Protein AF-A0A7V2Y9D3-F1 (afdb_monomer_lite)

Secondary structure (DSSP, 8-state):
--HHHHHHHHHHHHHHHHHHHHHHHHHHHHHHHHHHHHHS--HHHHHHHHHHSS-TTSPEEEEETTEEEEEEE----STT---BTTBSEEEEETTTEEEEEEEEEEETTEEEP-HHHHHHHHTTSSS--GGGGSPSPPTT--GGGT-TT--EEEEEE-TTS-EEEEEHHHHHHHHTT-SEE-GGGGTTSBPHHHHHHHHHTTSSS--------TTHHHHHHHHHHH-TTHHHHHHHTT-----

Foldseek 3Di:
DDPVVVVVVVVLVVLLVLLQVLLLVLLVQLVVVLVVCVVPPDPQQVVCCVPPVGGQQDWDWDADPNFIKTKHAQDDDDDPDDGRQLAGMWIDGPSRFIAGEDEFEADPQATFDDVVSLVSLQVSGSDQFPCVVDPDDDPPDQLQPGRQQRSRWYWYQYPVRWIFIHHSNLVCVQCVPNRGDHPVSRVSGDTPSRVVNCRRVQSHSHSDDDPDDPVVCPVVVCVCVVCVPDVVVVVPVPDDDDD

Radius of gyration: 19.5 Å; chains: 1; bounding box: 57×30×59 Å

Structure (mmCIF, N/CA/C/O backbone):
data_AF-A0A7V2Y9D3-F1
#
_entry.id   AF-A0A7V2Y9D3-F1
#
loop_
_atom_site.group_PDB
_atom_site.id
_atom_site.type_symbol
_atom_site.label_atom_id
_atom_site.label_alt_id
_atom_site.label_comp_id
_atom_site.label_asym_id
_atom_site.label_entity_id
_atom_site.label_seq_id
_atom_site.pdbx_PDB_ins_code
_atom_site.Cartn_x
_atom_site.Cartn_y
_atom_site.Cartn_z
_atom_site.occupancy
_atom_site.B_iso_or_equiv
_atom_site.auth_seq_id
_atom_site.auth_comp_id
_atom_site.auth_asym_id
_atom_site.auth_atom_id
_atom_site.pdbx_PDB_model_num
ATOM 1 N N . MET A 1 1 ? -26.063 -8.039 -30.531 1.00 54.12 1 MET A N 1
ATOM 2 C CA . MET A 1 1 ? -24.946 -8.166 -29.580 1.00 54.12 1 MET A CA 1
ATOM 3 C C . MET A 1 1 ? -24.345 -9.533 -29.818 1.00 54.12 1 MET A C 1
ATOM 5 O O . MET A 1 1 ? -25.049 -10.527 -29.666 1.00 54.12 1 MET A O 1
ATOM 9 N N . GLU A 1 2 ? -23.144 -9.578 -30.381 1.00 68.25 2 GLU A N 1
ATOM 10 C CA . GLU A 1 2 ? -22.527 -10.828 -30.836 1.00 68.25 2 GLU A CA 1
ATOM 11 C C . GLU A 1 2 ? -22.085 -11.653 -29.618 1.00 68.25 2 GLU A C 1
ATOM 13 O O . GLU A 1 2 ? -21.634 -11.091 -28.625 1.00 68.25 2 GLU A O 1
ATOM 18 N N . SER A 1 3 ? -22.203 -12.986 -29.666 1.00 75.75 3 SER A N 1
ATOM 19 C CA . SER A 1 3 ? -21.901 -13.896 -28.538 1.00 75.75 3 SER A CA 1
ATOM 20 C C . SER A 1 3 ? -20.553 -13.627 -27.851 1.00 75.75 3 SER A C 1
ATOM 22 O O . SER A 1 3 ? -20.401 -13.919 -26.670 1.00 75.75 3 SER A O 1
ATOM 24 N N . ARG A 1 4 ? -19.586 -13.063 -28.583 1.00 70.56 4 ARG A N 1
ATOM 25 C CA . ARG A 1 4 ? -18.262 -12.677 -28.091 1.00 70.56 4 ARG A CA 1
ATOM 26 C C . ARG A 1 4 ? -18.298 -11.488 -27.127 1.00 70.56 4 ARG A C 1
ATOM 28 O O . ARG A 1 4 ? -17.635 -11.536 -26.101 1.00 70.56 4 ARG A O 1
ATOM 35 N N . GLU A 1 5 ? -19.113 -10.473 -27.409 1.00 63.28 5 GLU A N 1
ATOM 36 C CA . GLU A 1 5 ? -19.275 -9.299 -26.538 1.00 63.28 5 GLU A CA 1
ATOM 37 C C . GLU A 1 5 ? -19.862 -9.706 -25.180 1.00 63.28 5 GLU A C 1
ATOM 39 O O . GLU A 1 5 ? -19.415 -9.236 -24.138 1.00 63.28 5 GLU A O 1
ATOM 44 N N . LEU A 1 6 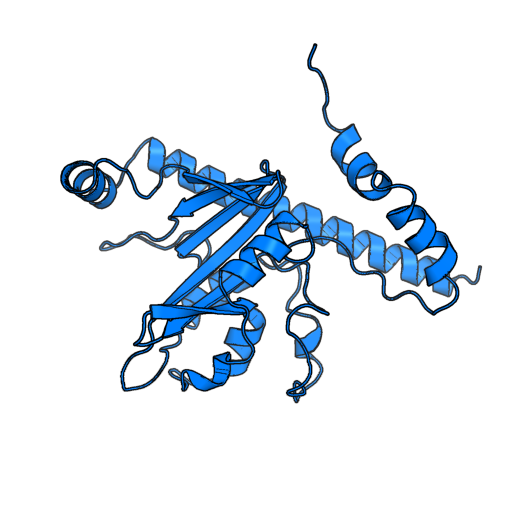? -20.821 -10.640 -25.180 1.00 67.12 6 LEU A N 1
ATOM 45 C CA . LEU A 1 6 ? -21.402 -11.200 -23.957 1.00 67.12 6 LEU A CA 1
ATOM 46 C C . LEU A 1 6 ? -20.376 -11.985 -23.133 1.00 67.12 6 LEU A C 1
ATOM 48 O O . LEU A 1 6 ? -20.334 -11.842 -21.912 1.00 67.12 6 LEU A O 1
ATOM 52 N N . THR A 1 7 ? -19.538 -12.796 -23.783 1.00 71.38 7 THR A N 1
ATOM 53 C CA . THR A 1 7 ? -18.450 -13.516 -23.107 1.00 71.38 7 THR A CA 1
ATOM 54 C C . THR A 1 7 ? -17.428 -12.552 -22.507 1.00 71.38 7 THR A C 1
ATOM 56 O O . THR A 1 7 ? -17.025 -12.736 -21.361 1.00 71.38 7 THR A O 1
ATOM 59 N N . ASP A 1 8 ? -17.050 -11.502 -23.235 1.00 65.06 8 ASP A N 1
ATOM 60 C CA . ASP A 1 8 ? -16.097 -10.500 -22.754 1.00 65.06 8 ASP A CA 1
ATOM 61 C C . ASP A 1 8 ? -16.652 -9.732 -21.544 1.00 65.06 8 ASP A C 1
ATOM 63 O O . ASP A 1 8 ? -15.962 -9.603 -20.533 1.00 65.06 8 ASP A O 1
ATOM 67 N N . ILE A 1 9 ? -17.922 -9.311 -21.591 1.00 64.94 9 ILE A N 1
ATOM 68 C CA . ILE A 1 9 ? -18.610 -8.678 -20.453 1.00 64.94 9 ILE A CA 1
ATOM 69 C C . ILE A 1 9 ? -18.661 -9.628 -19.252 1.00 64.94 9 ILE A C 1
ATOM 71 O O . ILE A 1 9 ? -18.326 -9.232 -18.137 1.00 64.94 9 ILE A O 1
ATOM 75 N N . SER A 1 10 ? -19.044 -10.889 -19.467 1.00 65.81 10 SER A N 1
ATOM 76 C CA . SER A 1 10 ? -19.129 -11.876 -18.389 1.00 65.81 10 SER A CA 1
ATOM 77 C C . SER A 1 10 ? -17.776 -12.103 -17.716 1.00 65.81 10 SER A C 1
ATOM 79 O O . SER A 1 10 ? -17.717 -12.193 -16.492 1.00 65.81 10 SER A O 1
ATOM 81 N N . ASN A 1 11 ? -16.690 -12.165 -18.490 1.00 67.88 11 ASN A N 1
ATOM 82 C CA . ASN A 1 11 ? -15.338 -12.330 -17.958 1.00 67.88 11 ASN A CA 1
ATOM 83 C C . ASN A 1 11 ? -14.902 -11.130 -17.110 1.00 67.88 11 ASN A C 1
ATOM 85 O O . ASN A 1 11 ? -14.298 -11.327 -16.058 1.00 67.88 11 ASN A O 1
ATOM 89 N N . VAL A 1 12 ? -15.229 -9.905 -17.538 1.00 65.31 12 VAL A N 1
ATOM 90 C CA . VAL A 1 12 ? -14.957 -8.686 -16.758 1.00 65.31 12 VAL A CA 1
ATOM 91 C C . VAL A 1 12 ? -15.728 -8.708 -15.438 1.00 65.31 12 VAL A C 1
ATOM 93 O O . VAL A 1 12 ? -15.138 -8.490 -14.387 1.00 65.31 12 VAL A O 1
ATOM 96 N N . ILE A 1 13 ? -17.014 -9.065 -15.466 1.00 64.94 13 ILE A N 1
ATOM 97 C CA . ILE A 1 13 ? -17.832 -9.143 -14.247 1.00 64.94 13 ILE A CA 1
ATOM 98 C C . ILE A 1 13 ? -17.276 -10.189 -13.274 1.00 64.94 13 ILE A C 1
ATOM 100 O O . ILE A 1 13 ? -17.144 -9.912 -12.084 1.00 64.94 13 ILE A O 1
ATOM 104 N N . PHE A 1 14 ? -16.941 -11.393 -13.750 1.00 69.88 14 PHE A N 1
ATOM 105 C CA . PHE A 1 14 ? -16.389 -12.437 -12.882 1.00 69.88 14 PHE A CA 1
ATOM 106 C C . PHE A 1 14 ? -15.052 -12.034 -12.263 1.00 69.88 14 PHE A C 1
ATOM 108 O O . PHE A 1 14 ? -14.794 -12.349 -11.101 1.00 69.88 14 PHE A O 1
ATOM 115 N N . HIS A 1 15 ? -14.224 -11.325 -13.025 1.00 68.88 15 HIS A N 1
ATOM 116 C CA . HIS A 1 15 ? -12.967 -10.768 -12.546 1.00 68.88 15 HIS A CA 1
ATOM 117 C C . HIS A 1 15 ? -13.186 -9.736 -11.432 1.00 68.88 15 HIS A C 1
ATOM 119 O O . HIS A 1 15 ? -12.604 -9.878 -10.355 1.00 68.88 15 HIS A O 1
ATOM 125 N N . ASP A 1 16 ? -14.094 -8.779 -11.635 1.00 69.06 16 ASP A N 1
ATOM 126 C CA . ASP A 1 16 ? -14.415 -7.751 -10.640 1.00 69.06 16 ASP A CA 1
ATOM 127 C C . ASP A 1 16 ? -14.990 -8.369 -9.355 1.00 69.06 16 ASP A C 1
ATOM 129 O O . ASP A 1 16 ? -14.572 -8.024 -8.247 1.00 69.06 16 ASP A O 1
ATOM 133 N N . VAL A 1 17 ? -15.901 -9.341 -9.483 1.00 69.62 17 VAL A N 1
ATOM 134 C CA . VAL A 1 17 ? -16.469 -10.071 -8.335 1.00 69.62 17 VAL A CA 1
ATOM 135 C C . VAL A 1 17 ? -15.381 -10.830 -7.574 1.00 69.62 17 VAL A C 1
ATOM 137 O O . VAL A 1 17 ? -15.336 -10.769 -6.344 1.00 69.62 17 VAL A O 1
ATOM 140 N N . GLY A 1 18 ? -14.476 -11.512 -8.280 1.00 73.12 18 GLY A N 1
ATOM 141 C CA . GLY A 1 18 ? -13.331 -12.182 -7.664 1.00 73.12 18 GLY A CA 1
ATOM 142 C C . GLY A 1 18 ? -12.432 -11.206 -6.902 1.00 73.12 18 GLY A C 1
ATOM 143 O O . GLY A 1 18 ? -12.033 -11.487 -5.769 1.00 73.12 18 GLY A O 1
ATOM 144 N N . ALA A 1 19 ? -12.175 -10.030 -7.479 1.00 74.81 19 ALA A N 1
ATOM 145 C CA . ALA A 1 19 ? -11.380 -8.984 -6.849 1.00 74.81 19 ALA A CA 1
ATOM 146 C C . ALA A 1 19 ? -12.041 -8.419 -5.582 1.00 74.81 19 ALA A C 1
ATOM 148 O O . ALA A 1 19 ? -11.349 -8.212 -4.581 1.00 74.81 19 ALA A O 1
ATOM 149 N N . ILE A 1 20 ? -13.367 -8.234 -5.589 1.00 73.88 20 ILE A N 1
ATOM 150 C CA . ILE A 1 20 ? -14.149 -7.826 -4.411 1.00 73.88 20 ILE A CA 1
ATOM 151 C C . ILE A 1 20 ? -14.007 -8.859 -3.296 1.00 73.88 20 ILE A C 1
ATOM 153 O O . ILE A 1 20 ? -13.625 -8.509 -2.180 1.00 73.88 20 ILE A O 1
ATOM 157 N N . ILE A 1 21 ? -14.288 -10.130 -3.594 1.00 78.75 21 ILE A N 1
ATOM 158 C CA . ILE A 1 21 ? -14.254 -11.207 -2.597 1.00 78.75 21 ILE A CA 1
ATOM 159 C C . ILE A 1 21 ? -12.861 -11.307 -1.974 1.00 78.75 21 ILE A C 1
ATOM 161 O O . ILE A 1 21 ? -12.741 -11.345 -0.750 1.00 78.75 21 ILE A O 1
ATOM 165 N N . HIS A 1 22 ? -11.811 -11.288 -2.796 1.00 83.38 22 HIS A N 1
ATOM 166 C CA . HIS A 1 22 ? -10.434 -11.322 -2.315 1.00 83.38 22 HIS A CA 1
ATOM 167 C C . HIS A 1 22 ? -10.113 -10.125 -1.410 1.00 83.38 22 HIS A C 1
ATOM 169 O O . HIS A 1 22 ? -9.573 -10.295 -0.322 1.00 83.38 22 HIS A O 1
ATOM 175 N N . SER A 1 23 ? -10.505 -8.917 -1.818 1.00 81.06 23 SER A N 1
ATOM 176 C CA . SER A 1 23 ? -10.277 -7.691 -1.043 1.00 81.06 23 SER A CA 1
ATOM 177 C C . SER A 1 23 ? -10.938 -7.749 0.337 1.00 81.06 23 SER A C 1
ATOM 179 O O . SER A 1 23 ? -10.324 -7.391 1.341 1.00 81.06 23 SER A O 1
ATOM 181 N N . GLN A 1 24 ? -12.169 -8.262 0.399 1.00 82.19 24 GLN A N 1
ATOM 182 C CA . GLN A 1 24 ? -12.899 -8.455 1.651 1.00 82.19 24 GLN A CA 1
ATOM 183 C C . GLN A 1 24 ? -12.255 -9.528 2.537 1.00 82.19 24 GLN A C 1
ATOM 185 O O . GLN A 1 24 ? -12.175 -9.356 3.751 1.00 82.19 24 GLN A O 1
ATOM 190 N N . GLN A 1 25 ? -11.741 -10.610 1.947 1.00 85.69 25 GLN A N 1
ATOM 191 C CA . GLN A 1 25 ? -10.996 -11.637 2.682 1.00 85.69 25 GLN A CA 1
ATOM 192 C C . GLN A 1 25 ? -9.698 -11.086 3.280 1.00 85.69 25 GLN A C 1
ATOM 194 O O . GLN A 1 25 ? -9.398 -11.375 4.438 1.00 85.69 25 GLN A O 1
ATOM 199 N N . VAL A 1 26 ? -8.959 -10.268 2.524 1.00 86.81 26 VAL A N 1
ATOM 200 C CA . VAL A 1 26 ? -7.745 -9.595 3.007 1.00 86.81 26 VAL A CA 1
ATOM 201 C C . VAL A 1 26 ? -8.080 -8.699 4.196 1.00 86.81 26 VAL A C 1
ATOM 203 O O . VAL A 1 26 ? -7.477 -8.851 5.255 1.00 86.81 26 VAL A O 1
ATOM 206 N N . LEU A 1 27 ? -9.070 -7.810 4.060 1.00 86.19 27 LEU A N 1
ATOM 207 C CA . LEU A 1 27 ? -9.496 -6.927 5.149 1.00 86.19 27 LEU A CA 1
ATOM 208 C C . LEU A 1 27 ? -9.944 -7.702 6.388 1.00 86.19 27 LEU A C 1
ATOM 210 O O . LEU A 1 27 ? -9.509 -7.385 7.492 1.00 86.19 27 LEU A O 1
ATOM 214 N N . ALA A 1 28 ? -10.765 -8.739 6.215 1.00 85.06 28 ALA A N 1
ATOM 215 C CA . ALA A 1 28 ? -11.203 -9.586 7.318 1.00 85.06 28 ALA A CA 1
ATOM 216 C C . ALA A 1 28 ? -10.020 -10.270 8.023 1.00 85.06 28 ALA A C 1
ATOM 218 O O . ALA A 1 28 ? -9.996 -10.329 9.250 1.00 85.06 28 ALA A O 1
ATOM 219 N N . GLY A 1 29 ? -9.024 -10.743 7.266 1.00 87.06 29 GLY A N 1
ATOM 220 C CA . GLY A 1 29 ? -7.791 -11.308 7.815 1.00 87.06 29 GLY A CA 1
ATOM 221 C C . GLY A 1 29 ? -6.999 -10.290 8.638 1.00 87.06 29 GLY A C 1
ATOM 222 O O . GLY A 1 29 ? -6.650 -10.571 9.782 1.00 87.06 29 GLY A O 1
ATOM 223 N N . VAL A 1 30 ? -6.794 -9.085 8.096 1.00 87.88 30 VAL A N 1
ATOM 224 C CA . VAL A 1 30 ? -6.098 -7.988 8.791 1.00 87.88 30 VAL A CA 1
ATOM 225 C C . VAL A 1 30 ? -6.833 -7.600 10.075 1.00 87.88 30 VAL A C 1
ATOM 227 O O . VAL A 1 30 ? -6.209 -7.502 11.129 1.00 87.88 30 VAL A O 1
ATOM 230 N N . HIS A 1 31 ? -8.156 -7.419 10.027 1.00 87.19 31 HIS A N 1
ATOM 231 C CA . HIS A 1 31 ? -8.952 -7.089 11.215 1.00 87.19 31 HIS A CA 1
ATOM 232 C C . HIS A 1 31 ? -8.914 -8.202 12.260 1.00 87.19 31 HIS A C 1
ATOM 234 O O . HIS A 1 31 ? -8.729 -7.912 13.435 1.00 87.19 31 HIS A O 1
ATOM 240 N N . ALA A 1 32 ? -8.979 -9.472 11.852 1.00 86.06 32 ALA A N 1
ATOM 241 C CA . ALA A 1 32 ? -8.854 -10.591 12.781 1.00 86.06 32 ALA A CA 1
ATOM 242 C C . ALA A 1 32 ? -7.486 -10.626 13.487 1.00 86.06 32 ALA A C 1
ATOM 244 O O . ALA A 1 32 ? -7.398 -11.050 14.640 1.00 86.06 32 ALA A O 1
ATOM 245 N N . GLU A 1 33 ? -6.410 -10.202 12.822 1.00 84.56 33 GLU A N 1
ATOM 246 C CA . GLU A 1 33 ? -5.092 -10.059 13.449 1.00 84.56 33 GLU A CA 1
ATOM 247 C C . GLU A 1 33 ? -5.024 -8.845 14.379 1.00 84.56 33 GLU A C 1
ATOM 249 O O . GLU A 1 33 ? -4.519 -8.959 15.496 1.00 84.56 33 GLU A O 1
ATOM 254 N N . LEU A 1 34 ? -5.597 -7.711 13.976 1.00 82.38 34 LEU A N 1
ATOM 255 C CA . LEU A 1 34 ? -5.696 -6.521 14.824 1.00 82.38 34 LEU A CA 1
ATOM 256 C C . LEU A 1 34 ? -6.503 -6.784 16.101 1.00 82.38 34 LEU A C 1
ATOM 258 O O . LEU A 1 34 ? -6.073 -6.383 17.182 1.00 82.38 34 LEU A O 1
ATOM 262 N N . ASP A 1 35 ? -7.615 -7.507 15.999 1.00 83.19 35 ASP A N 1
ATOM 263 C CA . ASP A 1 35 ? -8.441 -7.884 17.145 1.00 83.19 35 ASP A CA 1
ATOM 264 C C . ASP A 1 35 ? -7.651 -8.774 18.113 1.00 83.19 35 ASP A C 1
ATOM 266 O O . ASP A 1 35 ? -7.649 -8.532 19.320 1.00 83.19 35 ASP A O 1
ATOM 270 N N . LYS A 1 36 ? -6.897 -9.763 17.606 1.00 79.75 36 LYS A N 1
ATOM 271 C CA . LYS A 1 36 ? -6.006 -10.588 18.446 1.00 79.75 36 LYS A CA 1
ATOM 272 C C . LYS A 1 36 ? -4.982 -9.734 19.195 1.00 79.75 36 LYS A C 1
ATOM 274 O O . LYS A 1 36 ? -4.764 -9.970 20.385 1.00 79.75 36 LYS A O 1
ATOM 279 N N . ASN A 1 37 ? -4.393 -8.748 18.521 1.00 75.19 37 ASN A N 1
ATOM 280 C CA . ASN A 1 37 ? -3.408 -7.844 19.115 1.00 75.19 37 ASN A CA 1
ATOM 281 C C . ASN A 1 37 ? -4.039 -6.940 20.180 1.00 75.19 37 ASN A C 1
ATOM 283 O O . ASN A 1 37 ? -3.409 -6.659 21.192 1.00 75.19 37 ASN A O 1
ATOM 287 N N . GLN A 1 38 ? -5.302 -6.540 20.021 1.00 73.44 38 GLN A N 1
ATOM 288 C CA . GLN A 1 38 ? -6.005 -5.760 21.040 1.00 73.44 38 GLN A CA 1
ATOM 289 C C . GLN A 1 38 ? -6.160 -6.535 22.359 1.00 73.44 38 GLN A C 1
ATOM 291 O O . GLN A 1 38 ? -6.042 -5.951 23.437 1.00 73.44 38 GLN A O 1
ATOM 296 N N . PHE A 1 39 ? -6.397 -7.848 22.295 1.00 72.75 39 PHE A N 1
ATOM 297 C CA . PHE A 1 39 ? -6.488 -8.695 23.490 1.00 72.75 39 PHE A CA 1
ATOM 298 C C . PHE A 1 39 ? -5.123 -9.081 24.069 1.00 72.75 39 PHE A C 1
ATOM 300 O O . PHE A 1 39 ? -5.047 -9.509 25.223 1.00 72.75 39 PHE A O 1
ATOM 307 N N . ARG A 1 40 ? -4.051 -8.965 23.280 1.00 72.06 40 ARG A N 1
ATOM 308 C CA . ARG A 1 40 ? -2.672 -9.262 23.684 1.00 72.06 40 ARG A CA 1
ATOM 309 C C . ARG A 1 40 ? -1.717 -8.209 23.108 1.00 72.06 40 ARG A C 1
ATOM 311 O O . ARG A 1 40 ? -1.000 -8.524 22.157 1.00 72.06 40 ARG A O 1
ATOM 318 N N . PRO A 1 41 ? -1.717 -6.980 23.660 1.00 71.75 41 PRO A N 1
ATOM 319 C CA . PRO A 1 41 ? -0.859 -5.911 23.166 1.00 71.75 41 PRO A CA 1
ATOM 320 C C . PRO A 1 41 ? 0.614 -6.289 23.297 1.00 71.75 41 PRO A C 1
ATOM 322 O O . PRO A 1 41 ? 1.009 -6.985 24.239 1.00 71.75 41 PRO A O 1
ATOM 325 N N . PHE A 1 42 ? 1.433 -5.819 22.364 1.00 74.44 42 PHE A N 1
ATOM 326 C CA . PHE A 1 42 ? 2.869 -6.077 22.399 1.00 74.44 42 PHE A CA 1
ATOM 327 C C . PHE A 1 42 ? 3.572 -5.120 23.358 1.00 74.44 42 PHE A C 1
ATOM 329 O O . PHE A 1 42 ? 3.093 -4.020 23.619 1.00 74.44 42 PHE A O 1
ATOM 336 N N . GLU A 1 43 ? 4.764 -5.494 23.826 1.00 76.38 43 GLU A N 1
ATOM 337 C CA . GLU A 1 43 ? 5.610 -4.617 24.649 1.00 76.38 43 GLU A CA 1
ATOM 338 C C . GLU A 1 43 ? 5.815 -3.237 23.997 1.00 76.38 43 GLU A C 1
ATOM 340 O O . GLU A 1 43 ? 5.712 -2.208 24.661 1.00 76.38 43 GLU A O 1
ATOM 345 N N . GLN A 1 44 ? 5.996 -3.203 22.672 1.00 74.94 44 GLN A N 1
ATOM 346 C CA . GLN A 1 44 ? 6.122 -1.964 21.905 1.00 74.94 44 GLN A CA 1
ATOM 347 C C . GLN A 1 44 ? 4.900 -1.041 22.046 1.00 74.94 44 GLN A C 1
ATOM 349 O O . GLN A 1 44 ? 5.074 0.175 22.109 1.00 74.94 44 GLN A O 1
ATOM 354 N N . ASP A 1 45 ? 3.682 -1.583 22.123 1.00 76.69 45 ASP A N 1
ATOM 355 C CA . ASP A 1 45 ? 2.475 -0.769 22.297 1.00 76.69 45 ASP A CA 1
ATOM 356 C C . ASP A 1 45 ? 2.494 -0.047 23.651 1.00 76.69 45 ASP A C 1
ATOM 358 O O . ASP A 1 45 ? 2.160 1.138 23.711 1.00 76.69 45 ASP A O 1
ATOM 362 N N . TYR A 1 46 ? 2.967 -0.716 24.709 1.00 80.50 46 TYR A N 1
ATOM 363 C CA . TYR A 1 46 ? 3.139 -0.110 26.033 1.00 80.50 46 TYR A CA 1
ATOM 364 C C . TYR A 1 46 ? 4.223 0.974 26.028 1.00 80.50 46 TYR A C 1
ATOM 366 O O . TYR A 1 46 ? 3.970 2.081 26.498 1.00 80.50 46 TYR A O 1
ATOM 374 N N . ILE A 1 47 ? 5.388 0.700 25.427 1.00 80.06 47 ILE A N 1
ATOM 375 C CA . ILE A 1 47 ? 6.491 1.670 25.305 1.00 80.06 47 ILE A CA 1
ATOM 376 C C . ILE A 1 47 ? 6.018 2.932 24.570 1.00 80.06 47 ILE A C 1
ATOM 378 O O . ILE A 1 47 ? 6.257 4.055 25.015 1.00 80.06 47 ILE A O 1
ATOM 382 N N . TYR A 1 48 ? 5.322 2.771 23.441 1.00 77.94 48 TYR A N 1
ATOM 383 C CA . TYR A 1 48 ? 4.817 3.910 22.675 1.00 77.94 48 TYR A CA 1
ATOM 384 C C . TYR A 1 48 ? 3.714 4.667 23.414 1.00 77.94 48 TYR A C 1
ATOM 386 O O . TYR A 1 48 ? 3.676 5.898 23.349 1.00 77.94 48 TYR A O 1
ATOM 394 N N . GLN A 1 49 ? 2.834 3.965 24.127 1.00 83.44 49 GLN A N 1
ATOM 395 C CA . GLN A 1 49 ? 1.807 4.603 24.939 1.00 83.44 49 GLN A CA 1
ATOM 396 C C . GLN A 1 49 ? 2.421 5.436 26.067 1.00 83.44 49 GLN A C 1
ATOM 398 O O . GLN A 1 49 ? 1.987 6.566 26.279 1.00 83.44 49 GLN A O 1
ATOM 403 N N . GLU A 1 50 ? 3.436 4.916 26.755 1.00 87.19 50 GLU A N 1
ATOM 404 C CA . GLU A 1 50 ? 4.119 5.614 27.844 1.00 87.19 50 GLU A CA 1
ATOM 405 C C . GLU A 1 50 ? 4.882 6.849 27.343 1.00 87.19 50 GLU A C 1
ATOM 407 O O . GLU A 1 50 ? 4.767 7.927 27.924 1.00 87.19 50 GLU A O 1
ATOM 412 N N . HIS A 1 51 ? 5.607 6.732 26.226 1.00 85.12 51 HIS A N 1
ATOM 413 C CA . HIS A 1 51 ? 6.437 7.825 25.711 1.00 85.12 51 HIS A CA 1
ATOM 414 C C . HIS A 1 51 ? 5.694 8.847 24.842 1.00 85.12 51 HIS A C 1
ATOM 416 O O . HIS A 1 51 ? 6.034 10.031 24.867 1.00 85.12 51 HIS A O 1
ATOM 422 N N . TYR A 1 52 ? 4.710 8.416 24.050 1.00 81.44 52 TYR A N 1
ATOM 423 C CA . TYR A 1 52 ? 4.023 9.259 23.060 1.00 81.44 52 TYR A CA 1
ATOM 424 C C . TYR A 1 52 ? 2.530 9.449 23.348 1.00 81.44 52 TYR A C 1
ATOM 426 O O . TYR A 1 52 ? 1.844 10.110 22.568 1.00 81.44 52 TYR A O 1
ATOM 434 N N . GLY A 1 53 ? 1.999 8.848 24.418 1.00 82.19 53 GLY A N 1
ATOM 435 C CA . GLY A 1 53 ? 0.581 8.932 24.780 1.00 82.19 53 GLY A CA 1
ATOM 436 C C . GLY A 1 53 ? -0.362 8.250 23.786 1.00 82.19 53 GLY A C 1
ATOM 437 O O . GLY A 1 53 ? -1.575 8.427 23.875 1.00 82.19 53 GLY A O 1
ATOM 438 N N . THR A 1 54 ? 0.166 7.501 22.812 1.00 80.88 54 THR A N 1
ATOM 439 C CA . THR A 1 54 ? -0.631 6.850 21.767 1.00 80.88 54 THR A CA 1
ATOM 440 C C . THR A 1 54 ? -0.121 5.449 21.496 1.00 80.88 54 THR A C 1
ATOM 442 O O . THR A 1 54 ? 1.083 5.208 21.489 1.00 80.88 54 THR A O 1
ATOM 445 N N . ILE A 1 55 ? -1.051 4.539 21.231 1.00 79.94 55 ILE A N 1
ATOM 446 C CA . ILE A 1 55 ? -0.730 3.171 20.842 1.00 79.94 55 ILE A CA 1
ATOM 447 C C . ILE A 1 55 ? -0.617 3.125 19.304 1.00 79.94 55 ILE A C 1
ATOM 449 O O . ILE A 1 55 ? -1.539 3.590 18.628 1.00 79.94 55 ILE A O 1
ATOM 453 N N . PRO A 1 56 ? 0.468 2.590 18.714 1.00 75.56 56 PRO A N 1
ATOM 454 C CA . PRO A 1 56 ? 0.643 2.511 17.260 1.00 75.56 56 PRO A CA 1
ATOM 455 C C . PRO A 1 56 ? -0.488 1.767 16.541 1.00 75.56 56 PRO A C 1
ATOM 457 O O . PRO A 1 56 ? -0.929 2.197 15.473 1.00 75.56 56 PRO A O 1
ATOM 460 N N . SER A 1 57 ? -0.985 0.688 17.148 1.00 75.12 57 SER A N 1
ATOM 461 C CA . SER A 1 57 ? -2.080 -0.126 16.613 1.00 75.12 57 SER A CA 1
ATOM 462 C C . SER A 1 57 ? -3.461 0.547 16.696 1.00 75.12 57 SER A C 1
ATOM 464 O O . SER A 1 57 ? -4.404 0.092 16.043 1.00 75.12 57 SER A O 1
ATOM 466 N N . GLN A 1 58 ? -3.609 1.663 17.429 1.00 83.06 58 GLN A N 1
ATOM 467 C CA . GLN A 1 58 ? -4.880 2.389 17.493 1.00 83.06 58 GLN A CA 1
ATOM 468 C C . GLN A 1 58 ? -5.209 3.112 16.174 1.00 83.06 58 GLN A C 1
ATOM 470 O O . GLN A 1 58 ? -4.338 3.734 15.556 1.00 83.06 58 GLN A O 1
ATOM 475 N N . PRO A 1 59 ? -6.490 3.110 15.755 1.00 87.50 59 PRO A N 1
ATOM 476 C CA . PRO A 1 59 ? -6.924 3.796 14.547 1.00 87.50 59 PRO A CA 1
ATOM 477 C C . PRO A 1 59 ? -6.775 5.310 14.667 1.00 87.50 59 PRO A C 1
ATOM 479 O O . PRO A 1 59 ? -7.334 5.946 15.561 1.00 87.50 59 PRO A O 1
ATOM 482 N N . ARG A 1 60 ? -6.090 5.905 13.692 1.00 90.31 60 ARG A N 1
ATOM 483 C CA . ARG A 1 60 ? -6.020 7.358 13.501 1.00 90.31 60 ARG A CA 1
ATOM 484 C C . ARG A 1 60 ? -6.918 7.756 12.342 1.00 90.31 60 ARG A C 1
ATOM 486 O O . ARG A 1 60 ? -6.811 7.181 11.264 1.00 90.31 60 ARG A O 1
ATOM 493 N N . LYS A 1 61 ? -7.793 8.735 12.554 1.00 92.06 61 LYS A N 1
ATOM 494 C CA . LYS A 1 61 ? -8.710 9.234 11.522 1.00 92.06 61 LYS A CA 1
ATOM 495 C C . LYS A 1 61 ? -8.170 10.519 10.907 1.00 92.06 61 LYS A C 1
ATOM 497 O O . LYS A 1 61 ? -7.658 11.380 11.617 1.00 92.06 61 LYS A O 1
ATOM 502 N N . MET A 1 62 ? -8.325 10.656 9.599 1.00 93.19 62 MET A N 1
ATOM 503 C CA . MET A 1 62 ? -8.070 11.887 8.856 1.00 93.19 62 MET A CA 1
ATOM 504 C C . MET A 1 62 ? -9.203 12.126 7.864 1.00 93.19 62 MET A C 1
ATOM 506 O O . MET A 1 62 ? -9.769 11.174 7.333 1.00 93.19 62 MET A O 1
ATOM 510 N N . VAL A 1 63 ? -9.533 13.391 7.618 1.00 87.62 63 VAL A N 1
ATOM 511 C CA . VAL A 1 63 ? -10.573 13.769 6.656 1.00 87.62 63 VAL A CA 1
ATOM 512 C C . VAL A 1 63 ? -9.899 14.395 5.447 1.00 87.62 63 VAL A C 1
ATOM 514 O O . VAL A 1 63 ? -9.238 15.423 5.572 1.00 87.62 63 VAL A O 1
ATOM 517 N N . ILE A 1 64 ? -10.061 13.773 4.282 1.00 81.12 64 ILE A N 1
ATOM 518 C CA . ILE A 1 64 ? -9.531 14.255 3.004 1.00 81.12 64 ILE A CA 1
ATOM 519 C C . ILE A 1 64 ? -10.706 14.361 2.038 1.00 81.12 64 ILE A C 1
ATOM 521 O O . ILE A 1 64 ? -11.378 13.366 1.778 1.00 81.12 64 ILE A O 1
ATOM 525 N N . ASN A 1 65 ? -10.966 15.559 1.508 1.00 80.31 65 ASN A N 1
ATOM 526 C CA . ASN A 1 65 ? -12.082 15.823 0.587 1.00 80.31 65 ASN A CA 1
ATOM 527 C C . ASN A 1 65 ? -13.453 15.354 1.121 1.00 80.31 65 ASN A C 1
ATOM 529 O O . ASN A 1 65 ? -14.266 14.819 0.376 1.00 80.31 65 ASN A O 1
ATOM 533 N N . GLY A 1 66 ? -13.695 15.513 2.428 1.00 76.62 66 GLY A N 1
ATOM 534 C CA . GLY A 1 66 ? -14.940 15.088 3.082 1.00 76.62 66 GLY A CA 1
ATOM 535 C C . GLY A 1 66 ? -15.042 13.587 3.377 1.00 76.62 66 GLY A C 1
ATOM 536 O O . GLY A 1 66 ? -15.985 13.173 4.042 1.00 76.62 66 GLY A O 1
ATOM 537 N N . VAL A 1 67 ? -14.063 12.778 2.958 1.00 78.62 67 VAL A N 1
ATOM 538 C CA . VAL A 1 67 ? -14.020 11.333 3.214 1.00 78.62 67 VAL A CA 1
ATOM 539 C C . VAL A 1 67 ? -13.135 11.042 4.421 1.00 78.62 67 VAL A C 1
ATOM 541 O O . VAL A 1 67 ? -12.012 11.545 4.517 1.00 78.62 67 VAL A O 1
ATOM 544 N N . THR A 1 68 ? -13.628 10.213 5.342 1.00 85.12 68 THR A N 1
ATOM 545 C CA . THR A 1 68 ? -12.849 9.771 6.504 1.00 85.12 68 THR A CA 1
ATOM 546 C C . THR A 1 68 ? -11.979 8.580 6.124 1.00 85.12 68 THR A C 1
ATOM 548 O O . THR A 1 68 ? -12.480 7.498 5.832 1.00 85.12 68 THR A O 1
ATOM 551 N N . ILE A 1 69 ? -10.665 8.769 6.190 1.00 88.31 69 ILE A N 1
ATOM 552 C CA . ILE A 1 69 ? -9.673 7.706 6.066 1.00 88.31 69 ILE A CA 1
ATOM 553 C C . ILE A 1 69 ? -9.213 7.323 7.471 1.00 88.31 69 ILE A C 1
ATOM 555 O O . ILE A 1 69 ? -8.768 8.169 8.250 1.00 88.31 69 ILE A O 1
ATOM 559 N N . THR A 1 70 ? -9.291 6.039 7.790 1.00 92.12 70 THR A N 1
ATOM 560 C CA . THR A 1 70 ? -8.684 5.458 8.986 1.00 92.12 70 THR A CA 1
ATOM 561 C C . THR A 1 70 ? -7.315 4.898 8.624 1.00 92.12 70 THR A C 1
ATOM 563 O O . THR A 1 70 ? -7.169 4.226 7.611 1.00 92.12 70 THR A O 1
ATOM 566 N N . SER A 1 71 ? -6.299 5.165 9.437 1.00 92.31 71 SER A N 1
ATOM 567 C CA . SER A 1 71 ? -4.972 4.568 9.303 1.00 92.31 71 SER A CA 1
ATOM 568 C C . SER A 1 71 ? -4.583 3.803 10.560 1.00 92.31 71 SER A C 1
ATOM 570 O O . SER A 1 71 ? -4.824 4.302 11.662 1.00 92.31 71 SER A O 1
ATOM 572 N N . ARG A 1 72 ? -3.956 2.635 10.403 1.00 89.56 72 ARG A N 1
ATOM 573 C CA . ARG A 1 72 ? -3.468 1.784 11.502 1.00 89.56 72 ARG A CA 1
ATOM 574 C C . ARG A 1 72 ? -2.071 1.267 11.185 1.00 89.56 72 ARG A C 1
ATOM 576 O O . ARG A 1 72 ? -1.820 0.858 10.053 1.00 89.56 72 ARG A O 1
ATOM 583 N N . VAL A 1 73 ? -1.172 1.283 12.168 1.00 88.25 73 VAL A N 1
ATOM 584 C CA . VAL A 1 73 ? 0.156 0.668 12.023 1.00 88.25 73 VAL A CA 1
ATOM 585 C C . VAL A 1 73 ? 0.006 -0.846 12.122 1.00 88.25 73 VAL A C 1
ATOM 587 O O . VAL A 1 73 ? -0.594 -1.350 13.068 1.00 88.25 73 VAL A O 1
ATOM 590 N N . LEU A 1 74 ? 0.530 -1.542 11.117 1.00 85.56 74 LEU A N 1
ATOM 591 C CA . LEU A 1 74 ? 0.573 -3.002 11.027 1.00 85.56 74 LEU A CA 1
ATOM 592 C C . LEU A 1 74 ? 1.972 -3.557 11.308 1.00 85.56 74 LEU A C 1
ATOM 594 O O . LEU A 1 74 ? 2.123 -4.739 11.607 1.00 85.56 74 LEU A O 1
ATOM 598 N N . HIS A 1 75 ? 2.987 -2.696 11.222 1.00 77.31 75 HIS A N 1
ATOM 599 C CA . HIS A 1 75 ? 4.366 -3.041 11.511 1.00 77.31 75 HIS A CA 1
ATOM 600 C C . HIS A 1 75 ? 4.549 -3.406 12.985 1.00 77.31 75 HIS A C 1
ATOM 602 O O . HIS A 1 75 ? 4.210 -2.620 13.872 1.00 77.31 75 HIS A O 1
ATOM 608 N N . GLN A 1 76 ? 5.153 -4.563 13.234 1.00 67.56 76 GLN A N 1
ATOM 609 C CA . GLN A 1 76 ? 5.498 -5.032 14.570 1.00 67.56 76 GLN A CA 1
ATOM 610 C C . GLN A 1 76 ? 7.013 -5.221 14.654 1.00 67.56 76 GLN A C 1
ATOM 612 O O . GLN A 1 76 ? 7.599 -5.897 13.809 1.00 67.56 76 GLN A O 1
ATOM 617 N N . THR A 1 77 ? 7.662 -4.638 15.666 1.00 56.31 77 THR A N 1
ATOM 618 C CA . THR A 1 77 ? 9.103 -4.837 15.901 1.00 56.31 77 THR A CA 1
ATOM 619 C C . THR A 1 77 ? 9.335 -5.686 17.144 1.00 56.31 77 THR A C 1
ATOM 621 O O . THR A 1 77 ? 8.859 -5.356 18.225 1.00 56.31 77 THR A O 1
ATOM 624 N N . GLY A 1 78 ? 10.066 -6.795 17.000 1.00 50.53 78 GLY A N 1
ATOM 625 C CA . GLY A 1 78 ? 10.401 -7.699 18.105 1.00 50.53 78 GLY A CA 1
ATOM 626 C C . GLY A 1 78 ? 10.802 -9.094 17.623 1.00 50.53 78 GLY A C 1
ATOM 627 O O . GLY A 1 78 ? 10.486 -9.491 16.503 1.00 50.53 78 GLY A O 1
ATOM 628 N N . ILE A 1 79 ? 11.517 -9.854 18.459 1.00 50.06 79 ILE A N 1
ATOM 629 C CA . ILE A 1 79 ? 11.887 -11.243 18.141 1.00 50.06 79 ILE A CA 1
ATOM 630 C C . ILE A 1 79 ? 10.604 -12.080 18.044 1.00 50.06 79 ILE A C 1
ATOM 632 O O . ILE A 1 79 ? 9.866 -12.196 19.017 1.00 50.06 79 ILE A O 1
ATOM 636 N N . GLY A 1 80 ? 10.351 -12.674 16.874 1.00 53.53 80 GLY A N 1
ATOM 637 C CA . GLY A 1 80 ? 9.176 -13.518 16.629 1.00 53.53 80 GLY A CA 1
ATOM 638 C C . GLY A 1 80 ? 7.903 -12.766 16.228 1.00 53.53 80 GLY A C 1
ATOM 639 O O . GLY A 1 80 ? 6.882 -13.415 16.016 1.00 53.53 80 GLY A O 1
ATOM 640 N N . LEU A 1 81 ? 7.960 -11.437 16.088 1.00 63.28 81 LEU A N 1
ATOM 641 C CA . LEU A 1 81 ? 6.863 -10.644 15.535 1.00 63.28 81 LEU A CA 1
ATOM 642 C C . LEU A 1 81 ? 7.003 -10.550 14.016 1.00 63.28 81 LEU A C 1
ATOM 644 O O . LEU A 1 81 ? 8.108 -10.395 13.493 1.00 63.28 81 LEU A O 1
ATOM 648 N N . GLN A 1 82 ? 5.882 -10.694 13.317 1.00 64.56 82 GLN A N 1
ATOM 649 C CA . GLN A 1 82 ? 5.812 -10.587 11.866 1.00 64.56 82 GLN A CA 1
ATOM 650 C C . GLN A 1 82 ? 4.852 -9.468 11.500 1.00 64.56 82 GLN A C 1
ATOM 652 O O . GLN A 1 82 ? 3.901 -9.169 12.220 1.00 64.56 82 GLN A O 1
ATOM 657 N N . ASP A 1 83 ? 5.128 -8.841 10.373 1.00 73.94 83 ASP A N 1
ATOM 658 C CA . ASP A 1 83 ? 4.232 -7.885 9.768 1.00 73.94 83 ASP A CA 1
ATOM 659 C C . ASP A 1 83 ? 2.943 -8.565 9.291 1.00 73.94 83 ASP A C 1
ATOM 661 O O . ASP A 1 83 ? 2.947 -9.694 8.792 1.00 73.94 83 ASP A O 1
ATOM 665 N N . VAL A 1 84 ? 1.826 -7.855 9.436 1.00 80.88 84 VAL A N 1
ATOM 666 C CA . VAL A 1 84 ? 0.516 -8.335 8.991 1.00 80.88 84 VAL A CA 1
ATOM 667 C C . VAL A 1 84 ? 0.468 -8.248 7.470 1.00 80.88 84 VAL A C 1
ATOM 669 O O . VAL A 1 84 ? 0.491 -7.158 6.894 1.00 80.88 84 VAL A O 1
ATOM 672 N N . ASN A 1 85 ? 0.396 -9.401 6.804 1.00 83.62 85 ASN A N 1
ATOM 673 C CA . ASN A 1 85 ? 0.230 -9.500 5.352 1.00 83.62 85 ASN A CA 1
ATOM 674 C C . ASN A 1 85 ? 1.296 -8.764 4.511 1.00 83.62 85 ASN A C 1
ATOM 676 O O . ASN A 1 85 ? 0.983 -8.269 3.429 1.00 83.62 85 ASN A O 1
ATOM 680 N N . GLY A 1 86 ? 2.556 -8.690 4.948 1.00 87.94 86 GLY A N 1
ATOM 681 C CA . GLY A 1 86 ? 3.592 -8.001 4.162 1.00 87.94 86 GLY A CA 1
ATOM 682 C C . GLY A 1 86 ? 3.610 -6.475 4.345 1.00 87.94 86 GLY A C 1
ATOM 683 O O . GLY A 1 86 ? 4.353 -5.788 3.640 1.00 87.94 86 GLY A O 1
ATOM 684 N N . ALA A 1 87 ? 2.742 -5.928 5.205 1.00 91.75 87 ALA A N 1
ATOM 685 C CA . ALA A 1 87 ? 2.440 -4.506 5.278 1.00 91.75 87 ALA A CA 1
ATOM 686 C C . ALA A 1 87 ? 2.840 -3.878 6.616 1.00 91.75 87 ALA A C 1
ATOM 688 O O . ALA A 1 87 ? 2.673 -4.450 7.690 1.00 91.75 87 ALA A O 1
ATOM 689 N N . ASP A 1 88 ? 3.290 -2.630 6.540 1.00 91.06 88 ASP A N 1
ATOM 690 C CA . ASP A 1 88 ? 3.660 -1.815 7.692 1.00 91.06 88 ASP A CA 1
ATOM 691 C C . ASP A 1 88 ? 2.521 -0.874 8.123 1.00 91.06 88 ASP A C 1
ATOM 693 O O . ASP A 1 88 ? 2.435 -0.477 9.289 1.00 91.06 88 ASP A O 1
ATOM 697 N N . LEU A 1 89 ? 1.626 -0.512 7.198 1.00 91.69 89 LEU A N 1
ATOM 698 C CA . LEU A 1 89 ? 0.514 0.409 7.436 1.00 91.69 89 LEU A CA 1
ATOM 699 C C . LEU A 1 89 ? -0.735 -0.010 6.652 1.00 91.69 89 LEU A C 1
ATOM 701 O O . LEU A 1 89 ? -0.649 -0.382 5.483 1.00 91.69 89 LEU A O 1
ATOM 705 N N . LEU A 1 90 ? -1.897 0.137 7.282 1.00 92.38 90 LEU A N 1
ATOM 706 C CA . LEU A 1 90 ? -3.213 0.072 6.655 1.00 92.38 90 LEU A CA 1
ATOM 707 C C . LEU A 1 90 ? -3.786 1.486 6.530 1.00 92.38 90 LEU A C 1
ATOM 709 O O . LEU A 1 90 ? -3.879 2.190 7.533 1.00 92.38 90 LEU A O 1
ATOM 713 N N . TYR A 1 91 ? -4.229 1.869 5.335 1.00 92.44 91 TYR A N 1
ATOM 714 C CA . TYR A 1 91 ? -5.255 2.894 5.126 1.00 92.44 91 TYR A CA 1
ATOM 715 C C . TYR A 1 91 ? -6.586 2.231 4.807 1.00 92.44 91 TYR A C 1
ATOM 717 O O . TYR A 1 91 ? -6.613 1.249 4.077 1.00 92.44 91 TYR A O 1
ATOM 725 N N . GLU A 1 92 ? -7.681 2.786 5.307 1.00 89.12 92 GLU A N 1
ATOM 726 C CA . GLU A 1 92 ? -9.012 2.203 5.191 1.00 89.12 92 GLU A CA 1
ATOM 727 C C . GLU A 1 92 ? -10.087 3.287 5.050 1.00 89.12 92 GLU A C 1
ATOM 729 O O . GLU A 1 92 ? -10.028 4.317 5.725 1.00 89.12 92 GLU A O 1
ATOM 734 N N . ILE A 1 93 ? -11.086 3.047 4.199 1.00 83.25 93 ILE A N 1
ATOM 735 C CA . ILE A 1 93 ? -12.310 3.852 4.097 1.00 83.25 93 ILE A CA 1
ATOM 736 C 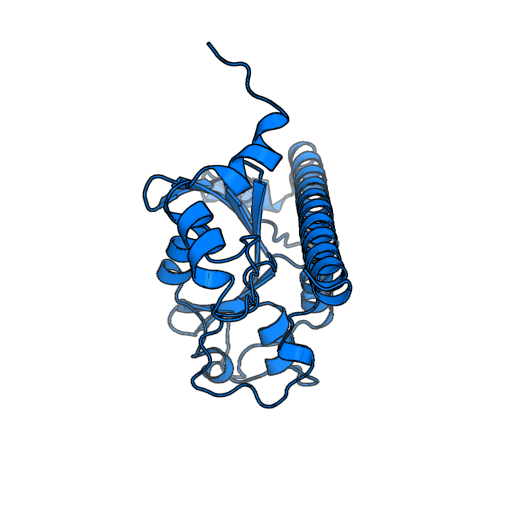C . ILE A 1 93 ? -13.486 2.932 4.412 1.00 83.25 93 ILE A C 1
ATOM 738 O O . ILE A 1 93 ? -13.720 1.962 3.694 1.00 83.25 93 ILE A O 1
ATOM 742 N N . GLU A 1 94 ? -14.172 3.234 5.515 1.00 78.19 94 GLU A N 1
ATOM 743 C CA . GLU A 1 94 ? -15.432 2.608 5.953 1.00 78.19 94 GLU A CA 1
ATOM 744 C C . GLU A 1 94 ? -15.465 1.067 5.983 1.00 78.19 94 GLU A C 1
ATOM 746 O O . GLU A 1 94 ? -16.533 0.474 5.908 1.00 78.19 94 GLU A O 1
ATOM 751 N N . GLY A 1 95 ? -14.324 0.386 6.132 1.00 71.06 95 GLY A N 1
ATOM 752 C CA . GLY A 1 95 ? -14.305 -1.085 6.124 1.00 71.06 95 GLY A CA 1
ATOM 753 C C . GLY A 1 95 ? -14.408 -1.715 4.737 1.00 71.06 95 GLY A C 1
ATOM 754 O O . GLY A 1 95 ? -14.388 -2.935 4.615 1.00 71.06 95 GLY A O 1
ATOM 755 N N . GLU A 1 96 ? -14.513 -0.907 3.685 1.00 71.81 96 GLU A N 1
ATOM 756 C CA . GLU A 1 96 ? -14.766 -1.399 2.331 1.00 71.81 96 GLU A CA 1
ATOM 757 C C . GLU A 1 96 ? -13.514 -1.364 1.469 1.00 71.81 96 GLU A C 1
ATOM 759 O O . GLU A 1 96 ? -13.259 -2.265 0.667 1.00 71.81 96 GLU A O 1
ATOM 764 N N . LYS A 1 97 ? -12.717 -0.312 1.642 1.00 79.00 97 LYS A N 1
ATOM 765 C CA . LYS A 1 97 ? -11.564 -0.043 0.801 1.00 79.00 97 LYS A CA 1
ATOM 766 C C . LYS A 1 97 ? -10.309 0.079 1.625 1.00 79.00 97 LYS A C 1
ATOM 768 O O . LYS A 1 97 ? -10.317 0.754 2.650 1.00 79.00 97 LYS A O 1
ATOM 773 N N . PHE A 1 98 ? -9.215 -0.476 1.111 1.00 87.62 98 PHE A N 1
ATOM 774 C CA . PHE A 1 98 ? -7.950 -0.478 1.818 1.00 87.62 98 PHE A CA 1
ATOM 775 C C . PHE A 1 98 ? -6.728 -0.160 0.955 1.00 87.62 98 PHE A C 1
ATOM 777 O O . PHE A 1 98 ? -6.726 -0.318 -0.266 1.00 87.62 98 PHE A O 1
ATOM 784 N N . GLY A 1 99 ? -5.676 0.286 1.634 1.00 90.06 99 GLY A N 1
ATOM 785 C CA . GLY A 1 99 ? -4.315 0.396 1.135 1.00 90.06 99 GLY A CA 1
ATOM 786 C C . GLY A 1 99 ? -3.356 -0.209 2.157 1.00 90.06 99 GLY A C 1
ATOM 787 O O . GLY A 1 99 ? -3.108 0.402 3.192 1.00 90.06 99 GLY A O 1
ATOM 788 N N . LEU A 1 100 ? -2.831 -1.397 1.872 1.00 92.38 100 LEU A N 1
ATOM 789 C CA . LEU A 1 100 ? -1.724 -2.018 2.591 1.00 92.38 100 LEU A CA 1
ATOM 790 C C . LEU A 1 100 ? -0.415 -1.465 2.038 1.00 92.38 100 LEU A C 1
ATOM 792 O O . LEU A 1 100 ? -0.141 -1.606 0.847 1.00 92.38 100 LEU A O 1
ATOM 796 N N . ILE A 1 101 ? 0.385 -0.824 2.883 1.00 93.56 101 ILE A N 1
ATOM 797 C CA . ILE A 1 101 ? 1.638 -0.191 2.474 1.00 93.56 101 ILE A CA 1
ATOM 798 C C . ILE A 1 101 ? 2.807 -0.834 3.196 1.00 93.56 101 ILE A C 1
ATOM 800 O O . ILE A 1 101 ? 2.821 -0.894 4.422 1.00 93.56 101 ILE A O 1
ATOM 804 N N . GLN A 1 102 ? 3.824 -1.207 2.431 1.00 94.56 102 GLN A N 1
ATOM 805 C CA . GLN A 1 102 ? 5.157 -1.505 2.937 1.00 94.56 102 GLN A CA 1
ATOM 806 C C . GLN A 1 102 ? 6.056 -0.277 2.763 1.00 94.56 102 GLN A C 1
ATOM 808 O O . GLN A 1 102 ? 6.195 0.256 1.661 1.00 94.56 102 GLN A O 1
ATOM 813 N N . TYR A 1 103 ? 6.666 0.187 3.847 1.00 94.00 103 TYR A N 1
ATOM 814 C CA . TYR A 1 103 ? 7.596 1.305 3.873 1.00 94.00 103 TYR A CA 1
ATOM 815 C C . TYR A 1 103 ? 9.041 0.806 3.812 1.00 94.00 103 TYR A C 1
ATOM 817 O O . TYR A 1 103 ? 9.450 -0.074 4.566 1.00 94.00 103 TYR A O 1
ATOM 825 N N . LYS A 1 104 ? 9.870 1.439 2.981 1.00 94.44 104 LYS A N 1
ATOM 826 C CA . LYS A 1 104 ? 11.331 1.327 3.064 1.00 94.44 104 LYS A CA 1
ATOM 827 C C . LYS A 1 104 ? 11.973 2.698 3.065 1.00 94.44 104 LYS A C 1
ATOM 829 O O . LYS A 1 104 ? 11.572 3.594 2.331 1.00 94.44 104 LYS A O 1
ATOM 834 N N . ARG A 1 105 ? 13.023 2.838 3.865 1.00 94.12 105 ARG A N 1
ATOM 835 C CA . ARG A 1 105 ? 13.870 4.027 3.866 1.00 94.12 105 ARG A CA 1
ATOM 836 C C . ARG A 1 105 ? 15.090 3.790 2.984 1.00 94.12 105 ARG A C 1
ATOM 838 O O . ARG A 1 105 ? 15.707 2.725 3.073 1.00 94.12 105 ARG A O 1
ATOM 845 N N . SER A 1 106 ? 15.441 4.7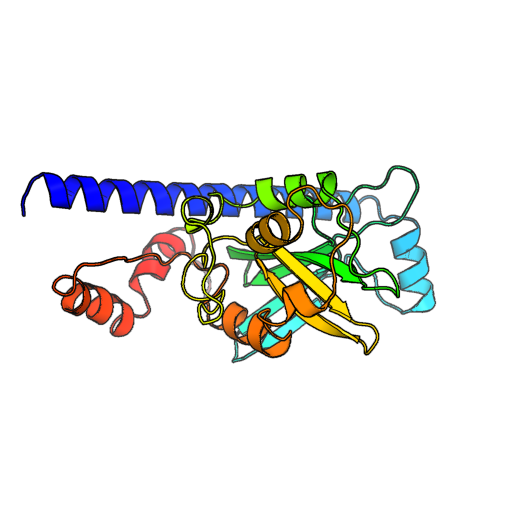60 2.147 1.00 93.56 106 SER A N 1
ATOM 846 C CA . SER A 1 106 ? 16.708 4.733 1.423 1.00 93.56 106 SER A CA 1
ATOM 847 C C . SER A 1 106 ? 17.874 4.992 2.374 1.00 93.56 106 SER A C 1
ATOM 849 O O . SER A 1 106 ? 17.752 5.704 3.371 1.00 93.56 106 SER A O 1
ATOM 851 N N . ASN A 1 107 ? 19.029 4.434 2.046 1.00 89.44 107 ASN A N 1
ATOM 852 C CA . ASN A 1 107 ? 20.306 4.790 2.650 1.00 89.44 107 ASN A CA 1
ATOM 853 C C . ASN A 1 107 ? 21.318 5.137 1.549 1.00 89.44 107 ASN A C 1
ATOM 855 O O . ASN A 1 107 ? 20.997 5.096 0.361 1.00 89.44 107 ASN A O 1
ATOM 859 N N . THR A 1 108 ? 22.570 5.372 1.940 1.00 85.31 108 THR A N 1
ATOM 860 C CA . THR A 1 108 ? 23.677 5.682 1.019 1.00 85.31 108 THR A CA 1
ATOM 861 C C . THR A 1 108 ? 23.929 4.615 -0.056 1.00 85.31 108 THR A C 1
ATOM 863 O O . THR A 1 108 ? 24.582 4.889 -1.060 1.00 85.31 108 THR A O 1
ATOM 866 N N . ARG A 1 109 ? 23.429 3.386 0.127 1.00 85.50 109 ARG A N 1
ATOM 867 C CA . ARG A 1 109 ? 23.521 2.260 -0.822 1.00 85.50 109 ARG A CA 1
ATOM 868 C C . ARG A 1 109 ? 22.231 2.044 -1.627 1.00 85.50 109 ARG A C 1
ATOM 870 O O . ARG A 1 109 ? 22.163 1.091 -2.408 1.00 85.50 109 ARG A O 1
ATOM 877 N N . GLY A 1 110 ? 21.228 2.900 -1.445 1.00 91.81 110 GLY A N 1
ATOM 878 C CA . GLY A 1 110 ? 19.923 2.830 -2.093 1.00 91.81 110 GLY A CA 1
ATOM 879 C C . GLY A 1 110 ? 18.812 2.287 -1.191 1.00 91.81 110 GLY A C 1
ATOM 880 O O . GLY A 1 110 ? 18.876 2.332 0.037 1.00 91.81 110 GLY A O 1
ATOM 881 N N . VAL A 1 111 ? 17.751 1.794 -1.820 1.00 94.75 111 VAL A N 1
ATOM 882 C CA . VAL A 1 111 ? 16.604 1.163 -1.170 1.00 94.75 111 VAL A CA 1
ATOM 883 C C . VAL A 1 111 ? 16.848 -0.339 -1.148 1.00 94.75 111 VAL A C 1
ATOM 885 O O . VAL A 1 111 ? 16.954 -0.958 -2.206 1.00 94.75 111 VAL A O 1
ATOM 888 N N . LYS A 1 112 ? 16.923 -0.936 0.044 1.00 94.19 112 LYS A N 1
ATOM 889 C CA . LYS A 1 112 ? 17.058 -2.390 0.194 1.00 94.19 112 LYS A CA 1
ATOM 890 C C . LYS A 1 112 ? 15.706 -3.065 -0.047 1.00 94.19 112 LYS A C 1
ATOM 892 O O . LYS A 1 112 ? 14.709 -2.691 0.569 1.00 94.19 112 LYS A O 1
ATOM 897 N N . GLY A 1 113 ? 15.696 -4.065 -0.920 1.00 89.56 113 GLY A N 1
ATOM 898 C CA . GLY A 1 113 ? 14.540 -4.919 -1.154 1.00 89.56 113 GLY A CA 1
ATOM 899 C C . GLY A 1 113 ? 14.393 -5.966 -0.055 1.00 89.56 113 GLY A C 1
ATOM 900 O O . GLY A 1 113 ? 15.382 -6.473 0.479 1.00 89.56 113 GLY A O 1
ATOM 901 N N . ASP A 1 114 ? 13.149 -6.304 0.256 1.00 90.06 114 ASP A N 1
ATOM 902 C CA . ASP A 1 114 ? 12.789 -7.455 1.077 1.00 90.06 114 ASP A CA 1
ATOM 903 C C . ASP A 1 114 ? 11.844 -8.327 0.256 1.00 90.06 114 ASP A C 1
ATOM 905 O O . ASP A 1 114 ? 10.646 -8.063 0.179 1.00 90.06 114 ASP A O 1
ATOM 909 N N . ALA A 1 115 ? 12.422 -9.293 -0.461 1.00 90.62 115 ALA A N 1
ATOM 910 C CA . ALA A 1 115 ? 11.678 -10.084 -1.429 1.00 90.62 115 ALA A CA 1
ATOM 911 C C . ALA A 1 115 ? 10.580 -10.914 -0.755 1.00 90.62 115 ALA A C 1
ATOM 913 O O . ALA A 1 115 ? 9.487 -11.005 -1.300 1.00 90.62 115 ALA A O 1
ATOM 914 N N . GLU A 1 116 ? 10.839 -11.483 0.425 1.00 91.06 116 GLU A N 1
ATOM 915 C CA . GLU A 1 116 ? 9.842 -12.284 1.137 1.00 91.06 116 GLU A CA 1
ATOM 916 C C . GLU A 1 116 ? 8.671 -11.410 1.590 1.00 91.06 116 GLU A C 1
ATOM 918 O O . GLU A 1 116 ? 7.518 -11.725 1.289 1.00 91.06 116 GLU A O 1
ATOM 923 N N . GLN A 1 117 ? 8.963 -10.279 2.239 1.00 91.12 117 GLN A N 1
ATOM 924 C CA . GLN A 1 117 ? 7.936 -9.346 2.693 1.00 91.12 117 GLN A CA 1
ATOM 925 C C . GLN A 1 117 ? 7.123 -8.791 1.513 1.00 91.12 117 GLN A C 1
ATOM 927 O O . GLN A 1 117 ? 5.895 -8.760 1.554 1.00 91.12 117 GLN A O 1
ATOM 932 N N . LEU A 1 118 ? 7.796 -8.431 0.416 1.00 91.62 118 LEU A N 1
ATOM 933 C CA . LEU A 1 118 ? 7.142 -7.931 -0.791 1.00 91.62 118 LEU A CA 1
ATOM 934 C C . LEU A 1 118 ? 6.257 -8.996 -1.459 1.00 91.62 118 LEU A C 1
ATOM 936 O O . LEU A 1 118 ? 5.180 -8.669 -1.949 1.00 91.62 118 LEU A O 1
ATOM 940 N N . GLN A 1 119 ? 6.663 -10.270 -1.469 1.00 91.12 119 GLN A N 1
ATOM 941 C CA . GLN A 1 119 ? 5.809 -11.352 -1.974 1.00 91.12 119 GLN A CA 1
ATOM 942 C C . GLN A 1 119 ? 4.585 -11.581 -1.080 1.00 91.12 119 GLN A C 1
ATOM 944 O O . GLN A 1 119 ? 3.488 -11.771 -1.609 1.00 91.12 119 GLN A O 1
ATOM 949 N N . LYS A 1 120 ? 4.736 -11.512 0.252 1.00 91.94 120 LYS A N 1
ATOM 950 C CA . LYS A 1 120 ? 3.591 -11.543 1.181 1.00 91.94 120 LYS A CA 1
ATOM 951 C C . LYS A 1 120 ? 2.633 -10.396 0.879 1.00 91.94 120 LYS A C 1
ATOM 953 O O . LYS A 1 120 ? 1.443 -10.635 0.702 1.00 91.94 120 LYS A O 1
ATOM 958 N N . LEU A 1 121 ? 3.157 -9.187 0.692 1.00 91.81 121 LEU A N 1
ATOM 959 C CA . LEU A 1 121 ? 2.368 -8.012 0.343 1.00 91.81 121 LEU A CA 1
ATOM 960 C C . LEU A 1 121 ? 1.608 -8.194 -0.982 1.00 91.81 121 LEU A C 1
ATOM 962 O O . LEU A 1 121 ? 0.413 -7.907 -1.057 1.00 91.81 121 LEU A O 1
ATOM 966 N N . LEU A 1 122 ? 2.274 -8.720 -2.012 1.00 89.88 122 LEU A N 1
ATOM 967 C CA . LEU A 1 122 ? 1.685 -8.993 -3.327 1.00 89.88 122 LEU A CA 1
ATOM 968 C C . LEU A 1 122 ? 0.597 -10.064 -3.311 1.00 89.88 122 LEU A C 1
ATOM 970 O O . LEU A 1 122 ? -0.285 -10.030 -4.168 1.00 89.88 122 LEU A O 1
ATOM 974 N N . SER A 1 123 ? 0.641 -10.996 -2.357 1.00 89.75 123 SER A N 1
ATOM 975 C CA . SER A 1 123 ? -0.383 -12.037 -2.223 1.00 89.75 123 SER A CA 1
ATOM 976 C C . SER A 1 123 ? -1.769 -11.483 -1.865 1.00 89.75 123 SER A C 1
ATOM 978 O O . SER A 1 123 ? -2.763 -12.175 -2.065 1.00 89.75 123 SER A O 1
ATOM 980 N N . ASN A 1 124 ? -1.836 -10.222 -1.418 1.00 87.62 124 ASN A N 1
ATOM 981 C CA . ASN A 1 124 ? -3.075 -9.495 -1.133 1.00 87.62 124 ASN A CA 1
ATOM 982 C C . ASN A 1 124 ? -3.657 -8.756 -2.347 1.00 87.62 124 ASN A C 1
ATOM 984 O O . ASN A 1 124 ? -4.617 -7.995 -2.199 1.00 87.62 124 ASN A O 1
ATOM 988 N N . CYS A 1 125 ? -3.047 -8.888 -3.529 1.00 83.25 125 CYS A N 1
ATOM 989 C CA . CYS A 1 125 ? -3.618 -8.337 -4.750 1.00 83.25 125 CYS A CA 1
ATOM 990 C C . CYS A 1 125 ? -4.362 -9.422 -5.530 1.00 83.25 125 CYS A C 1
ATOM 992 O O . CYS A 1 125 ? -3.780 -10.467 -5.825 1.00 83.25 125 CYS A O 1
ATOM 994 N N . PRO A 1 126 ? -5.624 -9.158 -5.927 1.00 73.88 126 PRO A N 1
ATOM 995 C CA . PRO A 1 126 ? -6.468 -10.157 -6.582 1.00 73.88 126 PRO A CA 1
ATOM 996 C C . PRO A 1 126 ? -5.898 -10.599 -7.928 1.00 73.88 126 PRO A C 1
ATOM 998 O O . PRO A 1 126 ? -6.074 -11.740 -8.342 1.00 73.88 126 PRO A O 1
ATOM 1001 N N . GLU A 1 127 ? -5.149 -9.711 -8.582 1.00 69.38 127 GLU A N 1
ATOM 1002 C CA . GLU A 1 127 ? -4.309 -10.055 -9.713 1.00 69.38 127 GLU A CA 1
ATOM 1003 C C . GLU A 1 127 ? -2.951 -9.374 -9.623 1.00 69.38 127 GLU A C 1
ATOM 1005 O O . GLU A 1 127 ? -2.830 -8.215 -9.208 1.00 69.38 127 GLU A O 1
ATOM 1010 N N . LYS A 1 128 ? -1.918 -10.076 -10.108 1.00 63.44 128 LYS A N 1
ATOM 1011 C CA . LYS A 1 128 ? -0.641 -9.436 -10.416 1.00 63.44 128 LYS A CA 1
ATOM 1012 C C . LYS A 1 128 ? -0.896 -8.376 -11.478 1.00 63.44 128 LYS A C 1
ATOM 1014 O O . LYS A 1 128 ? -1.431 -8.680 -12.542 1.00 63.44 128 LYS A O 1
ATOM 1019 N N . CYS A 1 129 ? -0.496 -7.148 -11.172 1.00 63.97 129 CYS A N 1
ATOM 1020 C CA . CYS A 1 129 ? -0.634 -5.978 -12.026 1.00 63.97 129 CYS A CA 1
ATOM 1021 C C . CYS A 1 129 ? -0.510 -6.289 -13.522 1.00 63.97 129 CYS A C 1
ATOM 1023 O O . CYS A 1 129 ? 0.460 -6.896 -13.979 1.00 63.97 129 CYS A O 1
ATOM 1025 N N . ILE A 1 130 ? -1.473 -5.813 -14.309 1.00 54.34 130 ILE A N 1
ATOM 1026 C CA . ILE A 1 130 ? -1.707 -6.219 -15.706 1.00 54.34 130 ILE A CA 1
ATOM 1027 C C . ILE A 1 130 ? -0.498 -5.924 -16.618 1.00 54.34 130 ILE A C 1
ATOM 1029 O O . ILE A 1 130 ? -0.335 -6.507 -17.693 1.00 54.34 130 ILE A O 1
ATOM 1033 N N . HIS A 1 131 ? 0.413 -5.062 -16.170 1.00 53.31 131 HIS A N 1
ATOM 1034 C CA . HIS A 1 131 ? 1.650 -4.716 -16.867 1.00 53.31 131 HIS A CA 1
ATOM 1035 C C . HIS A 1 131 ? 2.799 -5.706 -16.729 1.00 53.31 131 HIS A C 1
ATOM 1037 O O . HIS A 1 131 ? 3.775 -5.581 -17.468 1.00 53.31 131 HIS A O 1
ATOM 1043 N N . PHE A 1 132 ? 2.659 -6.753 -15.914 1.00 49.59 132 PHE A N 1
ATOM 1044 C CA . PHE A 1 132 ? 3.643 -7.837 -15.841 1.00 49.59 132 PHE A CA 1
ATOM 1045 C C . PHE A 1 132 ? 3.924 -8.494 -17.198 1.00 49.59 132 PHE A C 1
ATOM 1047 O O . PHE A 1 132 ? 5.001 -9.048 -17.404 1.00 49.59 132 PHE A O 1
ATOM 1054 N N . LYS A 1 133 ? 2.991 -8.393 -18.156 1.00 45.84 133 LYS A N 1
ATOM 1055 C CA . LYS A 1 133 ? 3.125 -9.002 -19.485 1.00 45.84 133 LYS A CA 1
ATOM 1056 C C . LYS A 1 133 ? 3.793 -8.110 -20.541 1.00 45.84 133 LYS A C 1
ATOM 1058 O O . LYS A 1 133 ? 4.055 -8.600 -21.635 1.00 45.84 133 LYS A O 1
ATOM 1063 N N . ARG A 1 134 ? 4.062 -6.822 -20.279 1.00 42.28 134 ARG A N 1
ATOM 1064 C CA . ARG A 1 134 ? 4.629 -5.897 -21.283 1.00 42.28 134 ARG A CA 1
ATOM 1065 C C . ARG A 1 134 ? 5.797 -5.103 -20.699 1.00 42.28 134 ARG A C 1
ATOM 1067 O O . ARG A 1 134 ? 5.595 -4.117 -20.001 1.00 42.28 134 ARG A O 1
ATOM 1074 N N . ARG A 1 135 ? 7.025 -5.537 -20.998 1.00 49.56 135 ARG A N 1
ATOM 1075 C CA . ARG A 1 135 ? 8.255 -4.765 -20.753 1.00 49.56 135 ARG A CA 1
ATOM 1076 C C . ARG A 1 135 ? 8.731 -4.123 -22.063 1.00 49.56 135 ARG A C 1
ATOM 1078 O O . ARG A 1 135 ? 8.626 -4.788 -23.093 1.00 49.56 135 ARG A O 1
ATOM 1085 N N . PRO A 1 136 ? 9.315 -2.910 -22.031 1.00 52.25 136 PRO A N 1
ATOM 1086 C CA . PRO A 1 136 ? 9.528 -2.025 -20.874 1.00 52.25 136 PRO A CA 1
ATOM 1087 C C . PRO A 1 136 ? 8.308 -1.142 -20.533 1.00 52.25 136 PRO A C 1
ATOM 1089 O O . PRO A 1 136 ? 7.489 -0.854 -21.400 1.00 52.25 136 PRO A O 1
ATOM 1092 N N . ILE A 1 137 ? 8.212 -0.701 -19.272 1.00 52.25 137 ILE A N 1
ATOM 1093 C CA . ILE A 1 137 ? 7.240 0.309 -18.811 1.00 52.25 137 ILE A CA 1
ATOM 1094 C C . ILE A 1 137 ? 7.705 1.674 -19.358 1.00 52.25 137 ILE A C 1
ATOM 1096 O O . ILE A 1 137 ? 8.826 2.082 -19.042 1.00 52.25 137 ILE A O 1
ATOM 1100 N N . PRO A 1 138 ? 6.924 2.368 -20.208 1.00 54.66 138 PRO A N 1
ATOM 1101 C CA . PRO A 1 138 ? 7.298 3.686 -20.720 1.00 54.66 138 PRO A CA 1
ATOM 1102 C C . PRO A 1 138 ? 7.440 4.707 -19.584 1.00 54.66 138 PRO A C 1
ATOM 1104 O O . PRO A 1 138 ? 6.626 4.716 -18.667 1.00 54.66 138 PRO A O 1
ATOM 1107 N N . LYS A 1 139 ? 8.431 5.604 -19.656 1.00 51.16 139 LYS A N 1
ATOM 1108 C CA . LYS A 1 139 ? 8.654 6.647 -18.632 1.00 51.16 139 LYS A CA 1
ATOM 1109 C C . LYS A 1 139 ? 7.473 7.615 -18.476 1.00 51.16 139 LYS A C 1
ATOM 1111 O O . LYS A 1 139 ? 7.301 8.197 -17.414 1.00 51.16 139 LYS A O 1
ATOM 1116 N N . ASP A 1 140 ? 6.644 7.730 -19.511 1.00 52.62 140 ASP A N 1
ATOM 1117 C CA . ASP A 1 140 ? 5.473 8.612 -19.540 1.00 52.62 140 ASP A CA 1
ATOM 1118 C C . ASP A 1 140 ? 4.194 7.911 -19.036 1.00 52.62 140 ASP A C 1
ATOM 1120 O O . ASP A 1 140 ? 3.102 8.489 -19.036 1.00 52.62 140 ASP A O 1
ATOM 1124 N N . TRP A 1 141 ? 4.292 6.639 -18.628 1.00 49.22 141 TRP A N 1
ATOM 1125 C CA . TRP A 1 141 ? 3.176 5.913 -18.034 1.00 49.22 141 TRP A CA 1
ATOM 1126 C C . TRP A 1 141 ? 3.040 6.288 -16.560 1.00 49.22 141 TRP A C 1
ATOM 1128 O O . TRP A 1 141 ? 3.764 5.802 -15.699 1.00 49.22 141 TRP A O 1
ATOM 1138 N N . LEU A 1 142 ? 2.070 7.161 -16.278 1.00 47.41 142 LEU A N 1
ATOM 1139 C CA . LEU A 1 142 ? 1.622 7.437 -14.917 1.00 47.41 142 LEU A CA 1
ATOM 1140 C C . LEU A 1 142 ? 1.154 6.121 -14.256 1.00 47.41 142 LEU A C 1
ATOM 1142 O O . LEU A 1 142 ? 0.252 5.483 -14.815 1.00 47.41 142 LEU A O 1
ATOM 1146 N N . PRO A 1 143 ? 1.666 5.759 -13.061 1.00 47.72 143 PRO A N 1
ATOM 1147 C CA . PRO A 1 143 ? 1.340 4.506 -12.351 1.00 47.72 143 PRO A CA 1
ATOM 1148 C C . PRO A 1 143 ? -0.167 4.321 -12.073 1.00 47.72 143 PRO A C 1
ATOM 1150 O O . PRO A 1 143 ? -0.660 3.227 -11.818 1.00 47.72 143 PRO A O 1
ATOM 1153 N N . LEU A 1 144 ? -0.937 5.404 -12.199 1.00 46.50 144 LEU A N 1
ATOM 1154 C CA . LEU A 1 144 ? -2.359 5.493 -11.885 1.00 46.50 144 LEU A CA 1
ATOM 1155 C C . LEU A 1 144 ? -3.322 4.952 -12.935 1.00 46.50 144 LEU A C 1
ATOM 1157 O O . LEU A 1 144 ? -4.484 4.715 -12.614 1.00 46.50 144 LEU A O 1
ATOM 1161 N N . LYS A 1 145 ? -2.918 4.809 -14.200 1.00 43.88 145 LYS A N 1
ATOM 1162 C CA . LYS A 1 145 ? -3.915 4.553 -15.255 1.00 43.88 145 LYS A CA 1
ATOM 1163 C C . LYS A 1 145 ? -4.397 3.105 -15.334 1.00 43.88 145 LYS A C 1
ATOM 1165 O O . LYS A 1 145 ? -5.280 2.827 -16.144 1.00 43.88 145 LYS A O 1
ATOM 1170 N N . THR A 1 146 ? -3.819 2.171 -14.579 1.00 46.28 146 THR A N 1
ATOM 1171 C CA . THR A 1 146 ? -3.854 0.779 -15.047 1.00 46.28 146 THR A CA 1
ATOM 1172 C C . THR A 1 146 ? -3.873 -0.343 -14.009 1.00 46.28 146 THR A C 1
ATOM 1174 O O . THR A 1 146 ? -4.231 -1.451 -14.409 1.00 46.28 146 THR A O 1
ATOM 1177 N N . ASN A 1 147 ? -3.590 -0.093 -12.722 1.00 54.62 147 ASN A N 1
ATOM 1178 C CA . ASN A 1 147 ? -3.719 -1.089 -11.638 1.00 54.62 147 ASN A CA 1
ATOM 1179 C C . ASN A 1 147 ? -4.499 -0.553 -10.428 1.00 54.62 147 ASN A C 1
ATOM 1181 O O . ASN A 1 147 ? -4.160 -0.830 -9.278 1.00 54.62 147 ASN A O 1
ATOM 1185 N N . SER A 1 148 ? -5.579 0.185 -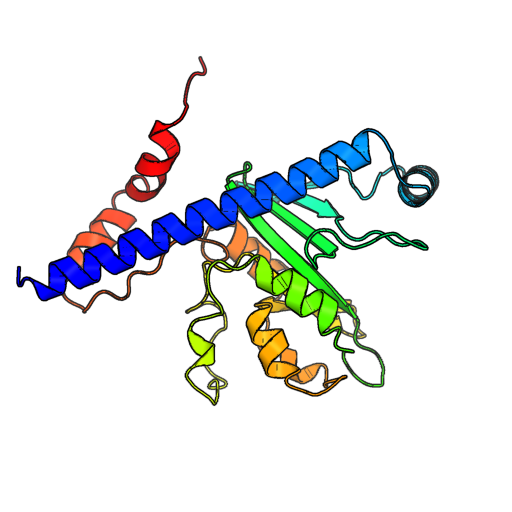10.686 1.00 54.53 148 SER A N 1
ATOM 1186 C CA . SER A 1 148 ? -6.402 0.812 -9.650 1.00 54.53 148 SER A CA 1
ATOM 1187 C C . SER A 1 148 ? -6.985 -0.161 -8.619 1.00 54.53 148 SER A C 1
ATOM 1189 O O . SER A 1 148 ? -7.402 0.318 -7.584 1.00 54.53 148 SER A O 1
ATOM 1191 N N . PHE A 1 149 ? -6.985 -1.482 -8.823 1.00 63.53 149 PHE A N 1
ATOM 1192 C CA . PHE A 1 149 ? -7.574 -2.479 -7.902 1.00 63.53 149 PHE A CA 1
ATOM 1193 C C . PHE A 1 149 ? -6.641 -2.945 -6.791 1.00 63.53 149 PHE A C 1
ATOM 1195 O O . PHE A 1 149 ? -7.103 -3.383 -5.744 1.00 63.53 149 PHE A O 1
ATOM 1202 N N . CYS A 1 150 ? -5.329 -2.934 -7.036 1.00 75.38 150 CYS A N 1
ATOM 1203 C CA . CYS A 1 150 ? -4.381 -3.535 -6.107 1.00 75.38 150 CYS A CA 1
ATOM 1204 C C . CYS A 1 150 ? -4.279 -2.635 -4.873 1.00 75.38 150 CYS A C 1
ATOM 1206 O O . CYS A 1 150 ? -3.774 -1.511 -4.939 1.00 75.38 150 CYS A O 1
ATOM 1208 N N . GLY A 1 151 ? -4.787 -3.142 -3.749 1.00 83.25 151 GLY A N 1
ATOM 1209 C CA . GLY A 1 151 ? -4.692 -2.498 -2.444 1.00 83.25 151 GLY A CA 1
ATOM 1210 C C . GLY A 1 151 ? -3.280 -2.536 -1.861 1.00 83.25 151 GLY A C 1
ATOM 1211 O O . GLY A 1 151 ? -3.075 -1.990 -0.789 1.00 83.25 151 GLY A O 1
ATOM 1212 N N . ALA A 1 152 ? -2.304 -3.149 -2.538 1.00 89.88 152 ALA A N 1
ATOM 1213 C CA . ALA A 1 152 ? -0.935 -3.272 -2.056 1.00 89.88 152 ALA A CA 1
ATOM 1214 C C . ALA A 1 152 ? 0.012 -2.227 -2.670 1.00 89.88 152 ALA A C 1
ATOM 1216 O O . ALA A 1 152 ? 0.154 -2.101 -3.893 1.00 89.88 152 ALA A O 1
ATOM 1217 N N . TRP A 1 153 ? 0.702 -1.504 -1.797 1.00 92.12 153 TRP A N 1
ATOM 1218 C CA . TRP A 1 153 ? 1.507 -0.329 -2.105 1.00 92.12 153 TRP A CA 1
ATOM 1219 C C . TRP A 1 153 ? 2.884 -0.416 -1.466 1.00 92.12 153 TRP A C 1
ATOM 1221 O O . TRP A 1 153 ? 3.071 -0.992 -0.399 1.00 92.12 153 TRP A O 1
ATOM 1231 N N . TYR A 1 154 ? 3.851 0.215 -2.111 1.00 92.94 154 TYR A N 1
ATOM 1232 C CA . TYR A 1 154 ? 5.217 0.322 -1.636 1.00 92.94 154 TYR A CA 1
ATOM 1233 C C . TYR A 1 154 ? 5.582 1.798 -1.528 1.00 92.94 154 TYR A C 1
ATOM 1235 O O . TYR A 1 154 ? 5.451 2.548 -2.497 1.00 92.94 154 TYR A O 1
ATOM 1243 N N . SER A 1 155 ? 6.019 2.221 -0.347 1.00 95.81 155 SER A N 1
ATOM 1244 C CA . SER A 1 155 ? 6.418 3.596 -0.075 1.00 95.81 155 SER A CA 1
ATOM 1245 C C . SER A 1 155 ? 7.914 3.663 0.185 1.00 95.81 155 SER A C 1
ATOM 1247 O O . SER A 1 155 ? 8.416 3.072 1.140 1.00 95.81 155 SER A O 1
ATOM 1249 N N . VAL A 1 156 ? 8.621 4.449 -0.618 1.00 95.62 156 VAL A N 1
ATOM 1250 C CA . VAL A 1 156 ? 10.037 4.752 -0.404 1.00 95.62 156 VAL A CA 1
ATOM 1251 C C . VAL A 1 156 ? 10.168 6.119 0.247 1.00 95.62 156 VAL A C 1
ATOM 1253 O O . VAL A 1 156 ? 9.591 7.088 -0.237 1.00 95.62 156 VAL A O 1
ATOM 1256 N N . ILE A 1 157 ? 10.906 6.176 1.353 1.00 95.50 157 ILE A N 1
ATOM 1257 C CA . ILE A 1 157 ? 11.262 7.405 2.062 1.00 95.50 157 ILE A CA 1
ATOM 1258 C C . ILE A 1 157 ? 12.716 7.725 1.731 1.00 95.50 157 ILE A C 1
ATOM 1260 O O . ILE A 1 157 ? 13.596 6.913 2.034 1.00 95.50 157 ILE A O 1
ATOM 1264 N N . ASP A 1 158 ? 12.963 8.882 1.129 1.00 92.19 158 ASP A N 1
ATOM 1265 C CA . ASP A 1 158 ? 14.314 9.308 0.787 1.00 92.19 158 ASP A CA 1
ATOM 1266 C C . ASP A 1 158 ? 15.098 9.849 2.004 1.00 92.19 158 ASP A C 1
ATOM 1268 O O . ASP A 1 158 ? 14.621 9.860 3.146 1.00 92.19 158 ASP A O 1
ATOM 1272 N N . GLU A 1 159 ? 16.338 10.288 1.777 1.00 89.12 159 GLU A N 1
ATOM 1273 C CA . GLU A 1 159 ? 17.195 10.849 2.830 1.00 89.12 159 GLU A CA 1
ATOM 1274 C C . GLU A 1 159 ? 16.667 12.183 3.392 1.00 89.12 159 GLU A C 1
ATOM 1276 O O . GLU A 1 159 ? 16.903 12.479 4.565 1.00 89.12 159 GLU A O 1
ATOM 1281 N N . ASN A 1 160 ? 15.895 12.935 2.600 1.00 89.75 160 ASN A N 1
ATOM 1282 C CA . ASN A 1 160 ? 15.255 14.195 2.988 1.00 89.75 160 ASN A CA 1
ATOM 1283 C C . ASN A 1 160 ? 13.898 13.982 3.686 1.00 89.75 160 ASN A C 1
ATOM 1285 O O . ASN A 1 160 ? 13.303 14.933 4.191 1.00 89.75 160 ASN A O 1
ATOM 1289 N N . GLY A 1 161 ? 13.406 12.741 3.737 1.00 89.62 161 GLY A N 1
ATOM 1290 C CA . GLY A 1 161 ? 12.096 12.391 4.281 1.00 89.62 161 GLY A CA 1
ATOM 1291 C C . GLY A 1 161 ? 10.943 12.515 3.280 1.00 89.62 161 GLY A C 1
ATOM 1292 O O . GLY A 1 161 ? 9.788 12.322 3.673 1.00 89.62 161 GLY A O 1
ATOM 1293 N N . GLU A 1 162 ? 11.216 12.804 2.005 1.00 92.12 162 GLU A N 1
ATOM 1294 C CA . GLU A 1 162 ? 10.204 12.769 0.953 1.00 92.12 162 GLU A CA 1
ATOM 1295 C C . GLU A 1 162 ? 9.746 11.334 0.690 1.00 92.12 162 GLU A C 1
ATOM 1297 O O . GLU A 1 162 ? 10.528 10.386 0.749 1.00 92.12 162 GLU A O 1
ATOM 1302 N N . GLN A 1 163 ? 8.455 11.173 0.393 1.00 94.31 163 GLN A N 1
ATOM 1303 C CA . GLN A 1 163 ? 7.833 9.862 0.212 1.00 94.31 163 GLN A CA 1
ATOM 1304 C C . GLN A 1 163 ? 7.325 9.687 -1.215 1.00 94.31 163 GLN A C 1
ATOM 1306 O O . GLN A 1 163 ? 6.591 10.543 -1.722 1.00 94.31 163 GLN A O 1
ATOM 1311 N N . LYS A 1 164 ? 7.668 8.551 -1.828 1.00 93.88 164 LYS A N 1
ATOM 1312 C CA . LYS A 1 164 ? 7.177 8.119 -3.141 1.00 93.88 164 LYS A CA 1
ATOM 1313 C C . LYS A 1 164 ? 6.403 6.814 -3.007 1.00 93.88 164 LYS A C 1
ATOM 1315 O O . LYS A 1 164 ? 6.941 5.824 -2.518 1.00 93.88 164 LYS A O 1
ATOM 1320 N N . PHE A 1 165 ? 5.154 6.818 -3.459 1.00 91.88 165 PHE A N 1
ATOM 1321 C CA . PHE A 1 165 ? 4.245 5.677 -3.435 1.00 91.88 165 PHE A CA 1
ATOM 1322 C C . PHE A 1 165 ? 4.132 5.067 -4.830 1.00 91.88 165 PHE A C 1
ATOM 1324 O O . PHE A 1 165 ? 3.742 5.744 -5.782 1.00 91.88 165 PHE A O 1
ATOM 1331 N N . VAL A 1 166 ? 4.433 3.779 -4.937 1.00 88.38 166 VAL A N 1
ATOM 1332 C CA . VAL A 1 166 ? 4.231 2.964 -6.141 1.00 88.38 166 VAL A CA 1
ATOM 1333 C C . VAL A 1 166 ? 3.401 1.737 -5.778 1.00 88.38 166 VAL A C 1
ATOM 1335 O O . VAL A 1 166 ? 3.306 1.369 -4.604 1.00 88.38 166 VAL A O 1
ATOM 1338 N N . HIS A 1 167 ? 2.802 1.068 -6.755 1.00 87.31 167 HIS A N 1
ATOM 1339 C CA . HIS A 1 167 ? 2.173 -0.220 -6.480 1.00 87.31 167 HIS A CA 1
ATOM 1340 C C . HIS A 1 167 ? 3.235 -1.269 -6.110 1.00 87.31 167 HIS A C 1
ATOM 1342 O O . HIS A 1 167 ? 4.343 -1.268 -6.652 1.00 87.31 167 HIS A O 1
ATOM 1348 N N . ALA A 1 168 ? 2.896 -2.222 -5.234 1.00 89.44 168 ALA A N 1
ATOM 1349 C CA . ALA A 1 168 ? 3.827 -3.279 -4.806 1.00 89.44 168 ALA A CA 1
ATOM 1350 C C . ALA A 1 168 ? 4.434 -4.060 -5.992 1.00 89.44 168 ALA A C 1
ATOM 1352 O O . ALA A 1 168 ? 5.603 -4.435 -6.008 1.00 89.44 168 ALA A O 1
ATOM 1353 N N . CYS A 1 169 ? 3.643 -4.246 -7.040 1.00 84.81 169 CYS A N 1
ATOM 1354 C CA . CYS A 1 169 ? 4.022 -4.953 -8.257 1.00 84.81 169 CYS A CA 1
ATOM 1355 C C . CYS A 1 169 ? 5.025 -4.164 -9.130 1.00 84.81 169 CYS A C 1
ATOM 1357 O O . CYS A 1 169 ? 5.845 -4.739 -9.854 1.00 84.81 169 CYS A O 1
ATOM 1359 N N . GLU A 1 170 ? 4.990 -2.833 -9.049 1.00 84.81 170 GLU A N 1
ATOM 1360 C CA . GLU A 1 170 ? 5.967 -1.953 -9.687 1.00 84.81 170 GLU A CA 1
ATOM 1361 C C . GLU A 1 170 ? 7.280 -2.016 -8.915 1.00 84.81 170 GLU A C 1
ATOM 1363 O O . GLU A 1 170 ? 8.329 -2.189 -9.532 1.00 84.81 170 GLU A O 1
ATOM 1368 N N . ALA A 1 171 ? 7.221 -2.003 -7.579 1.00 89.50 171 ALA A N 1
ATOM 1369 C CA . ALA A 1 171 ? 8.390 -2.243 -6.740 1.00 89.50 171 ALA A CA 1
ATOM 1370 C C . ALA A 1 171 ? 9.039 -3.605 -7.050 1.00 89.50 171 ALA A C 1
ATOM 1372 O O . ALA A 1 171 ? 10.247 -3.658 -7.272 1.00 89.50 171 ALA A O 1
ATOM 1373 N N . GLU A 1 172 ? 8.263 -4.687 -7.191 1.00 89.44 172 GLU A N 1
ATOM 1374 C CA . GLU A 1 172 ? 8.777 -6.007 -7.611 1.00 89.44 172 GLU A CA 1
ATOM 1375 C C . GLU A 1 172 ? 9.504 -5.928 -8.962 1.00 89.44 172 GLU A C 1
ATOM 1377 O O . GLU A 1 172 ? 10.557 -6.537 -9.158 1.00 89.44 172 GLU A O 1
ATOM 1382 N N . THR A 1 173 ? 8.990 -5.123 -9.893 1.00 84.75 173 THR A N 1
ATOM 1383 C CA . THR A 1 173 ? 9.616 -4.912 -11.205 1.00 84.75 173 THR A CA 1
ATOM 1384 C C . THR A 1 173 ? 10.870 -4.047 -11.143 1.00 84.75 173 THR A C 1
ATOM 1386 O O . THR A 1 173 ? 11.776 -4.265 -11.950 1.00 84.75 173 THR A O 1
ATOM 1389 N N . ILE A 1 174 ? 10.937 -3.079 -10.232 1.00 88.12 174 ILE A N 1
ATOM 1390 C CA . ILE A 1 174 ? 12.130 -2.261 -9.999 1.00 88.12 174 ILE A CA 1
ATOM 1391 C C . ILE A 1 174 ? 13.233 -3.138 -9.397 1.00 88.12 174 ILE A C 1
ATOM 1393 O O . ILE A 1 174 ? 14.349 -3.162 -9.917 1.00 88.12 174 ILE A O 1
ATOM 1397 N N . PHE A 1 175 ? 12.914 -3.906 -8.351 1.00 89.81 175 PHE A N 1
ATOM 1398 C CA . PHE A 1 175 ? 13.876 -4.790 -7.696 1.00 89.81 175 PHE A CA 1
ATOM 1399 C C . PHE A 1 175 ? 14.318 -5.937 -8.607 1.00 89.81 175 PHE A C 1
ATOM 1401 O O . PHE A 1 175 ? 15.511 -6.214 -8.693 1.00 89.81 175 PHE A O 1
ATOM 1408 N N . LYS A 1 176 ? 13.402 -6.585 -9.338 1.00 82.88 176 LYS A N 1
ATOM 1409 C CA . LYS A 1 176 ? 13.668 -7.826 -10.093 1.00 82.88 176 LYS A CA 1
ATOM 1410 C C . LYS A 1 176 ? 14.405 -8.852 -9.218 1.00 82.88 176 LYS A C 1
ATOM 1412 O O . LYS A 1 176 ? 13.817 -9.405 -8.302 1.00 82.88 176 LYS A O 1
ATOM 1417 N N . ASN A 1 177 ? 15.694 -9.068 -9.495 1.00 80.50 177 ASN A N 1
ATOM 1418 C CA . ASN A 1 177 ? 16.584 -9.983 -8.776 1.00 80.50 177 ASN A CA 1
ATOM 1419 C C . ASN A 1 177 ? 17.624 -9.234 -7.920 1.00 80.50 177 ASN A C 1
ATOM 1421 O O . ASN A 1 177 ? 18.521 -9.847 -7.345 1.00 80.50 177 ASN A O 1
ATOM 1425 N N . SER A 1 178 ? 17.551 -7.905 -7.877 1.00 89.12 178 SER A N 1
ATOM 1426 C CA . SER A 1 178 ? 18.460 -7.046 -7.131 1.00 89.12 178 SER A CA 1
ATOM 1427 C C . SER A 1 178 ? 18.004 -6.927 -5.681 1.00 89.12 178 SER A C 1
ATOM 1429 O O . SER A 1 178 ? 16.847 -6.634 -5.397 1.00 89.12 178 SER A O 1
ATOM 1431 N N . GLN A 1 179 ? 18.944 -7.080 -4.750 1.00 91.31 179 GLN A N 1
ATOM 1432 C CA . GLN A 1 179 ? 18.690 -6.879 -3.318 1.00 91.31 179 GLN A CA 1
ATOM 1433 C C . GLN A 1 179 ? 18.637 -5.396 -2.917 1.00 91.31 179 GLN A C 1
ATOM 1435 O O . GLN A 1 179 ? 18.191 -5.066 -1.821 1.00 91.31 179 GLN A O 1
ATOM 1440 N N . SER A 1 180 ? 19.121 -4.499 -3.777 1.00 94.31 180 SER A N 1
ATOM 1441 C CA . SER A 1 180 ? 19.088 -3.051 -3.578 1.00 94.31 180 SER A CA 1
ATOM 1442 C C . SER A 1 180 ? 19.001 -2.339 -4.924 1.00 94.31 180 SER A C 1
ATOM 1444 O O . SER A 1 180 ? 19.529 -2.834 -5.923 1.00 94.31 180 SER A O 1
ATOM 1446 N N . VAL A 1 181 ? 18.359 -1.175 -4.944 1.00 94.12 181 VAL A N 1
ATOM 1447 C CA . VAL A 1 181 ? 18.212 -0.305 -6.121 1.00 94.12 181 VAL A CA 1
ATOM 1448 C C . VAL A 1 181 ? 18.361 1.160 -5.712 1.00 94.12 181 VAL A C 1
ATOM 1450 O O . VAL A 1 181 ? 18.225 1.506 -4.542 1.00 94.12 181 VAL A O 1
ATOM 1453 N N . GLN A 1 182 ? 18.650 2.043 -6.664 1.00 93.62 182 GLN A N 1
ATOM 1454 C CA . GLN A 1 182 ? 18.787 3.474 -6.382 1.00 93.62 182 GLN A CA 1
ATOM 1455 C C . GLN A 1 182 ? 17.421 4.127 -6.127 1.00 93.62 182 GLN A C 1
ATOM 1457 O O . GLN A 1 182 ? 16.431 3.734 -6.736 1.00 93.62 182 GLN A O 1
ATOM 1462 N N . ASN A 1 183 ? 17.377 5.159 -5.275 1.00 91.31 183 ASN A N 1
ATOM 1463 C CA . ASN A 1 183 ? 16.130 5.866 -4.944 1.00 91.31 183 ASN A CA 1
ATOM 1464 C C . ASN A 1 183 ? 15.422 6.432 -6.189 1.00 91.31 183 ASN A C 1
ATOM 1466 O O . ASN A 1 183 ? 14.211 6.307 -6.322 1.00 91.31 183 ASN A O 1
ATOM 1470 N N . LYS A 1 184 ? 16.204 6.946 -7.149 1.00 90.12 184 LYS A N 1
ATOM 1471 C CA . LYS A 1 184 ? 15.706 7.518 -8.411 1.00 90.12 184 LYS A CA 1
ATOM 1472 C C . LYS A 1 184 ? 14.836 6.573 -9.250 1.00 90.12 184 LYS A C 1
ATOM 1474 O O . LYS A 1 184 ? 14.066 7.012 -10.096 1.00 90.12 184 LYS A O 1
ATOM 1479 N N . GLU A 1 185 ? 14.958 5.261 -9.038 1.00 89.06 185 GLU A N 1
ATOM 1480 C CA . GLU A 1 185 ? 14.120 4.277 -9.728 1.00 89.06 185 GLU A CA 1
ATOM 1481 C C . GLU A 1 185 ? 12.647 4.365 -9.284 1.00 89.06 185 GLU A C 1
ATOM 1483 O O . GLU A 1 185 ? 11.787 3.806 -9.953 1.00 89.06 185 GLU A O 1
ATOM 1488 N N . PHE A 1 186 ? 12.346 5.086 -8.197 1.00 89.62 186 PHE A N 1
ATOM 1489 C CA . PHE A 1 186 ? 10.999 5.339 -7.678 1.00 89.62 186 PHE A CA 1
ATOM 1490 C C . PHE A 1 186 ? 10.494 6.770 -7.945 1.00 89.62 186 PHE A C 1
ATOM 1492 O O . PHE A 1 186 ? 9.412 7.121 -7.476 1.00 89.62 186 PHE A O 1
ATOM 1499 N N . ASP A 1 187 ? 11.223 7.603 -8.702 1.00 85.94 187 ASP A N 1
ATOM 1500 C CA . ASP A 1 187 ? 10.891 9.031 -8.890 1.00 85.94 187 ASP A CA 1
ATOM 1501 C C . ASP A 1 187 ? 9.526 9.268 -9.556 1.00 85.94 187 ASP A C 1
ATOM 1503 O O . ASP A 1 187 ? 8.912 10.317 -9.363 1.00 85.94 187 ASP A O 1
ATOM 1507 N N . PHE A 1 188 ? 9.026 8.285 -10.310 1.00 80.62 188 PHE A N 1
ATOM 1508 C CA . PHE A 1 188 ? 7.696 8.319 -10.926 1.00 80.62 188 PHE A CA 1
ATOM 1509 C C . PHE A 1 188 ? 6.550 8.045 -9.935 1.00 80.62 188 PHE A C 1
ATOM 1511 O O . PHE A 1 188 ? 5.377 8.166 -10.298 1.00 80.62 188 PHE A O 1
ATOM 1518 N N . GLY A 1 189 ? 6.874 7.640 -8.705 1.00 85.12 189 GLY A N 1
ATOM 1519 C CA . GLY A 1 189 ? 5.910 7.374 -7.651 1.00 85.12 189 GLY A CA 1
ATOM 1520 C C . GLY A 1 189 ? 5.162 8.627 -7.204 1.00 85.12 189 GLY A C 1
ATOM 1521 O O . GLY A 1 189 ? 5.618 9.765 -7.341 1.00 85.12 189 GLY A O 1
ATOM 1522 N N . LEU A 1 190 ? 3.982 8.410 -6.637 1.00 88.12 190 LEU A N 1
ATOM 1523 C CA . LEU A 1 190 ? 3.108 9.474 -6.162 1.00 88.12 190 LEU A CA 1
ATOM 1524 C C . LEU A 1 190 ? 3.661 10.090 -4.883 1.00 88.12 190 LEU A C 1
ATOM 1526 O O . LEU A 1 190 ? 4.200 9.391 -4.029 1.00 88.12 190 LEU A O 1
ATOM 1530 N N . SER A 1 191 ? 3.449 11.390 -4.703 1.00 90.56 191 SER A N 1
ATOM 1531 C CA . SER A 1 191 ? 3.616 11.989 -3.381 1.00 90.56 191 SER A CA 1
ATOM 1532 C C . SER A 1 191 ? 2.546 11.461 -2.412 1.00 90.56 191 SER A C 1
ATOM 1534 O O . SER A 1 191 ? 1.479 11.009 -2.839 1.00 90.56 191 SER A O 1
ATOM 1536 N N . LYS A 1 192 ? 2.785 11.572 -1.099 1.00 92.12 192 LYS A N 1
ATOM 1537 C CA . LYS A 1 192 ? 1.801 11.183 -0.074 1.00 92.12 192 LYS A CA 1
ATOM 1538 C C . LYS A 1 192 ? 0.455 11.897 -0.238 1.00 92.12 192 LYS A C 1
ATOM 1540 O O . LYS A 1 192 ? -0.587 11.260 -0.115 1.00 92.12 192 LYS A O 1
ATOM 1545 N N . SER A 1 193 ? 0.466 13.206 -0.495 1.00 90.12 193 SER A N 1
ATOM 1546 C CA . SER A 1 193 ? -0.767 13.986 -0.659 1.00 90.12 193 SER A CA 1
ATOM 1547 C C . SER A 1 193 ? -1.540 13.531 -1.892 1.00 90.12 193 SER A C 1
ATOM 1549 O O . SER A 1 193 ? -2.734 13.266 -1.790 1.00 90.12 193 SER A O 1
ATOM 1551 N N . THR A 1 194 ? -0.849 13.335 -3.019 1.00 86.75 194 THR A N 1
ATOM 1552 C CA . THR A 1 194 ? -1.452 12.809 -4.251 1.00 86.75 194 THR A CA 1
ATOM 1553 C C . THR A 1 194 ? -2.031 11.411 -4.035 1.00 86.75 194 THR A C 1
ATOM 1555 O O . THR A 1 194 ? -3.150 11.140 -4.459 1.00 86.75 194 THR A O 1
ATOM 1558 N N . PHE A 1 195 ? -1.310 10.518 -3.350 1.00 88.62 195 PHE A N 1
ATOM 1559 C CA . PHE A 1 195 ? -1.817 9.189 -3.009 1.00 88.62 195 PHE A CA 1
ATOM 1560 C C . PHE A 1 195 ? -3.109 9.274 -2.181 1.00 88.62 195 PHE A C 1
ATOM 1562 O O . PHE A 1 195 ? -4.107 8.666 -2.559 1.00 88.62 195 PHE A O 1
ATOM 1569 N N . LEU A 1 196 ? -3.122 10.058 -1.097 1.00 89.31 196 LEU A N 1
ATOM 1570 C CA . LEU A 1 196 ? -4.290 10.187 -0.218 1.00 89.31 196 LEU A CA 1
ATOM 1571 C C . LEU A 1 196 ? -5.493 10.830 -0.917 1.00 89.31 196 LEU A C 1
ATOM 1573 O O . LEU A 1 196 ? -6.620 10.408 -0.678 1.00 89.31 196 LEU A O 1
ATOM 1577 N N . GLU A 1 197 ? -5.274 11.810 -1.794 1.00 83.00 197 GLU A N 1
ATOM 1578 C CA . GLU A 1 197 ? -6.329 12.435 -2.604 1.00 83.00 197 GLU A CA 1
ATOM 1579 C C . GLU A 1 197 ? -6.958 11.435 -3.586 1.00 83.00 197 GLU A C 1
ATOM 1581 O O . GLU A 1 197 ? -8.177 11.365 -3.762 1.00 83.00 197 GLU A O 1
ATOM 1586 N N . LEU A 1 198 ? -6.131 10.612 -4.226 1.00 80.31 198 LEU A N 1
ATOM 1587 C CA . LEU A 1 198 ? -6.610 9.578 -5.137 1.00 80.31 198 LEU A CA 1
ATOM 1588 C C . LEU A 1 198 ? -7.272 8.424 -4.380 1.00 80.31 198 LEU A C 1
ATOM 1590 O O . LEU A 1 198 ? -8.202 7.791 -4.887 1.00 80.31 198 LEU A O 1
ATOM 1594 N N . PHE A 1 199 ? -6.801 8.142 -3.167 1.00 83.12 199 PHE A N 1
ATOM 1595 C CA . PHE A 1 199 ? -7.381 7.135 -2.297 1.00 83.12 199 PHE A CA 1
ATOM 1596 C C . PHE A 1 199 ? -8.747 7.593 -1.776 1.00 83.12 199 PHE A C 1
ATOM 1598 O O . PHE A 1 199 ? -9.702 6.827 -1.886 1.00 83.12 199 PHE A O 1
ATOM 1605 N N . SER A 1 200 ? -8.894 8.839 -1.317 1.00 80.75 200 SER A N 1
ATOM 1606 C CA . SER A 1 200 ? -10.187 9.386 -0.879 1.00 80.75 200 SER A CA 1
ATOM 1607 C C . SER A 1 200 ? -11.199 9.493 -2.019 1.00 80.75 200 SER A C 1
ATOM 1609 O O . SER A 1 200 ? -12.371 9.200 -1.825 1.00 80.75 200 SER A O 1
ATOM 1611 N N . SER A 1 201 ? -10.751 9.838 -3.229 1.00 71.94 201 SER A N 1
ATOM 1612 C CA . SER A 1 201 ? -11.615 9.939 -4.417 1.00 71.94 201 SER A CA 1
ATOM 1613 C C . SER A 1 201 ? -11.924 8.604 -5.098 1.00 71.94 201 SER A C 1
ATOM 1615 O O . SER A 1 201 ? -12.499 8.593 -6.185 1.00 71.94 201 SER A O 1
ATOM 1617 N N . CYS A 1 202 ? -11.520 7.475 -4.511 1.00 71.75 202 CYS A N 1
ATOM 1618 C CA . CYS A 1 202 ? -11.728 6.163 -5.120 1.00 71.75 202 CYS A CA 1
ATOM 1619 C C . CYS A 1 202 ? -11.173 6.024 -6.542 1.00 71.75 202 CYS A C 1
ATOM 1621 O O . CYS A 1 202 ? -11.749 5.349 -7.383 1.00 71.75 202 CYS A O 1
ATOM 1623 N N . ARG A 1 203 ? -9.999 6.614 -6.794 1.00 67.31 203 ARG A N 1
ATOM 1624 C CA . ARG A 1 203 ? -9.251 6.458 -8.054 1.00 67.31 203 ARG A CA 1
ATOM 1625 C C . ARG A 1 203 ? -8.139 5.412 -7.978 1.00 67.31 203 ARG A C 1
ATOM 1627 O O . ARG A 1 203 ? -7.776 4.832 -8.995 1.00 67.31 203 ARG A O 1
ATOM 1634 N N . VAL A 1 204 ? -7.614 5.156 -6.781 1.00 66.81 204 VAL A N 1
ATOM 1635 C CA . VAL A 1 204 ? -6.650 4.080 -6.493 1.00 66.81 204 VAL A CA 1
ATOM 1636 C C . VAL A 1 204 ? -7.182 3.160 -5.411 1.00 66.81 204 VAL A C 1
ATOM 1638 O O . VAL A 1 204 ? -7.881 3.638 -4.529 1.00 66.81 204 VAL A O 1
ATOM 1641 N N . GLY A 1 205 ? -6.881 1.865 -5.459 1.00 54.66 205 GLY A N 1
ATOM 1642 C CA . GLY A 1 205 ? -7.547 0.841 -4.641 1.00 54.66 205 GLY A CA 1
ATOM 1643 C C . GLY A 1 205 ? -9.048 0.684 -4.943 1.00 54.66 205 GLY A C 1
ATOM 1644 O O . GLY A 1 205 ? -9.784 0.203 -4.093 1.00 54.66 205 GLY A O 1
ATOM 1645 N N . ALA A 1 206 ? -9.525 1.181 -6.088 1.00 49.16 206 ALA A N 1
ATOM 1646 C CA . ALA A 1 206 ? -10.922 1.169 -6.495 1.00 49.16 206 ALA A CA 1
ATOM 1647 C C . ALA A 1 206 ? -11.183 0.207 -7.659 1.00 49.16 206 ALA A C 1
ATOM 1649 O O . ALA A 1 206 ? -10.405 0.106 -8.614 1.00 49.16 206 ALA A O 1
ATOM 1650 N N . LEU A 1 207 ? -12.333 -0.456 -7.564 1.00 45.12 207 LEU A N 1
ATOM 1651 C CA . LEU A 1 207 ? -12.832 -1.470 -8.483 1.00 45.12 207 LEU A CA 1
ATOM 1652 C C . LEU A 1 207 ? -13.485 -0.847 -9.720 1.00 45.12 207 LEU A C 1
ATOM 1654 O O . LEU A 1 207 ? -14.696 -0.924 -9.886 1.00 45.12 207 LEU A O 1
ATOM 1658 N N . VAL A 1 208 ? -12.708 -0.195 -10.589 1.00 39.78 208 VAL A N 1
ATOM 1659 C CA . VAL A 1 208 ? -13.218 0.152 -11.926 1.00 39.78 208 VAL A CA 1
ATOM 1660 C C . VAL A 1 208 ? -12.184 -0.135 -13.010 1.00 39.78 208 VAL A C 1
ATOM 1662 O O . VAL A 1 208 ? -11.266 0.660 -13.225 1.00 39.78 208 VAL A O 1
ATOM 1665 N N . ARG A 1 209 ? -12.340 -1.248 -13.751 1.00 38.75 209 ARG A N 1
ATOM 1666 C CA . ARG A 1 209 ? -11.741 -1.385 -15.088 1.00 38.75 209 ARG A CA 1
ATOM 1667 C C . ARG A 1 209 ? -12.851 -1.545 -16.085 1.00 38.75 209 ARG A C 1
ATOM 1669 O O . ARG A 1 209 ? -13.516 -2.563 -16.159 1.00 38.75 209 ARG A O 1
ATOM 1676 N N . ILE A 1 210 ? -12.953 -0.544 -16.934 1.00 35.62 210 ILE A N 1
ATOM 1677 C CA . ILE A 1 210 ? -13.789 -0.617 -18.107 1.00 35.62 210 ILE A CA 1
ATOM 1678 C C . ILE A 1 210 ? -12.900 -0.247 -19.291 1.00 35.62 210 ILE A C 1
ATOM 1680 O O . ILE A 1 210 ? -12.799 0.929 -19.650 1.00 35.62 210 ILE A O 1
ATOM 1684 N N . PRO A 1 211 ? -12.184 -1.209 -19.900 1.00 36.94 211 PRO A N 1
ATOM 1685 C CA . PRO A 1 211 ? -11.659 -1.014 -21.235 1.00 36.94 211 PRO A CA 1
ATOM 1686 C C . PRO A 1 211 ? -12.821 -1.238 -22.205 1.00 36.94 211 PRO A C 1
ATOM 1688 O O . PRO A 1 211 ? -12.953 -2.303 -22.796 1.00 36.94 211 PRO A O 1
ATOM 1691 N N . LEU A 1 212 ? -13.696 -0.243 -22.335 1.00 34.91 212 LEU A N 1
ATOM 1692 C CA . LEU A 1 212 ? -14.706 -0.261 -23.381 1.00 34.91 212 LEU A CA 1
ATOM 1693 C C . LEU A 1 212 ? -14.120 0.339 -24.648 1.00 34.91 212 LEU A C 1
ATOM 1695 O O . LEU A 1 212 ? -13.537 1.429 -24.642 1.00 34.91 212 LEU A O 1
ATOM 1699 N N . ASP A 1 213 ? -14.319 -0.385 -25.742 1.00 37.19 213 ASP A N 1
ATOM 1700 C CA . ASP A 1 213 ? -14.286 0.179 -27.080 1.00 37.19 213 ASP A CA 1
ATOM 1701 C C . ASP A 1 213 ? -15.102 1.490 -27.103 1.00 37.19 213 ASP A C 1
ATOM 1703 O O . ASP A 1 213 ? -16.088 1.642 -26.371 1.00 37.19 213 ASP A O 1
ATOM 1707 N N . LYS A 1 214 ? -14.689 2.456 -27.931 1.00 37.38 214 LYS A N 1
ATOM 1708 C CA . LYS A 1 214 ? -15.189 3.844 -27.939 1.00 37.38 214 LYS A CA 1
ATOM 1709 C C . LYS A 1 214 ? -16.720 3.956 -27.957 1.00 37.38 214 LYS A C 1
ATOM 1711 O O . LYS A 1 214 ? -17.232 4.968 -27.511 1.00 37.38 214 LYS A O 1
ATOM 1716 N N . ARG A 1 215 ? -17.441 2.940 -28.441 1.00 37.81 215 ARG A N 1
ATOM 1717 C CA . ARG A 1 215 ? -18.907 2.944 -28.586 1.00 37.81 215 ARG A CA 1
ATOM 1718 C C . ARG A 1 215 ? -19.684 2.615 -27.312 1.00 37.81 215 ARG A C 1
ATOM 1720 O O . ARG A 1 215 ? -20.803 3.083 -27.161 1.00 37.81 215 ARG A O 1
ATOM 1727 N N . VAL A 1 216 ? -19.122 1.826 -26.398 1.00 41.09 216 VAL A N 1
ATOM 1728 C CA . VAL A 1 216 ? -19.790 1.510 -25.116 1.00 41.09 216 VAL A CA 1
ATOM 1729 C C . VAL A 1 216 ? -19.395 2.531 -24.038 1.00 41.09 216 VAL A C 1
ATOM 1731 O O . VAL A 1 216 ? -20.069 2.683 -23.020 1.00 41.09 216 VAL A O 1
ATOM 1734 N N . LYS A 1 217 ? -18.313 3.276 -24.302 1.00 38.97 217 LYS A N 1
ATOM 1735 C CA . LYS A 1 217 ? -17.795 4.355 -23.465 1.00 38.97 217 LYS A CA 1
ATOM 1736 C C . LYS A 1 217 ? -18.808 5.478 -23.255 1.00 38.97 217 LYS A C 1
ATOM 1738 O O . LYS A 1 217 ? -18.828 6.032 -22.171 1.00 38.97 217 LYS A O 1
ATOM 1743 N N . ASP A 1 218 ? -19.664 5.770 -24.225 1.00 39.72 218 ASP A N 1
ATOM 1744 C CA . ASP A 1 218 ? -20.580 6.898 -24.074 1.00 39.72 218 ASP A CA 1
ATOM 1745 C C . ASP A 1 218 ? -21.795 6.484 -23.228 1.00 39.72 218 ASP A C 1
ATOM 1747 O O . ASP A 1 218 ? -22.010 7.054 -22.172 1.00 39.72 218 ASP A O 1
ATOM 1751 N N . GLY A 1 219 ? -22.482 5.378 -23.531 1.00 38.94 219 GLY A N 1
ATOM 1752 C CA . GLY A 1 219 ? -23.671 4.979 -22.757 1.00 38.94 219 GLY A CA 1
ATOM 1753 C C . GLY A 1 219 ? -23.405 4.497 -21.319 1.00 38.94 219 GLY A C 1
ATOM 1754 O O . GLY A 1 219 ? -24.150 4.840 -20.402 1.00 38.94 219 GLY A O 1
ATOM 1755 N N . TYR A 1 220 ? -22.354 3.701 -21.089 1.00 37.16 220 TYR A N 1
ATOM 1756 C CA . TYR A 1 220 ? -22.101 3.107 -19.766 1.00 37.16 220 TYR A CA 1
ATOM 1757 C C . TYR A 1 220 ? -21.297 4.035 -18.849 1.00 37.16 220 TYR A C 1
ATOM 1759 O O . TYR A 1 220 ? -21.555 4.083 -17.648 1.00 37.16 220 TYR A O 1
ATOM 1767 N N . LEU A 1 221 ? -20.360 4.818 -19.403 1.00 39.84 221 LEU A N 1
ATOM 1768 C CA . LEU A 1 221 ? -19.634 5.831 -18.636 1.00 39.84 221 LEU A CA 1
ATOM 1769 C C . LEU A 1 221 ? -20.527 7.049 -18.360 1.00 39.84 221 LEU A C 1
ATOM 1771 O O 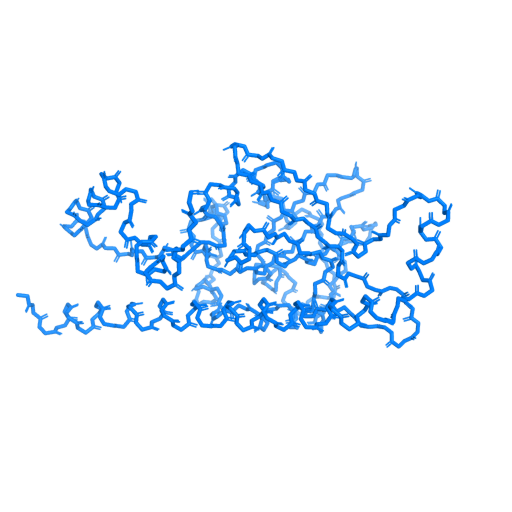. LEU A 1 221 ? -20.462 7.562 -17.252 1.00 39.84 221 LEU A O 1
ATOM 1775 N N . GLU A 1 222 ? -21.408 7.472 -19.282 1.00 39.91 222 GLU A N 1
ATOM 1776 C CA . GLU A 1 222 ? -22.432 8.483 -18.965 1.00 39.91 222 GLU A CA 1
ATOM 1777 C C . GLU A 1 222 ? -23.425 7.957 -17.932 1.00 39.91 222 GLU A C 1
ATOM 1779 O O . GLU A 1 222 ? -23.761 8.692 -17.019 1.00 39.91 222 GLU A O 1
ATOM 1784 N N . SER A 1 223 ? -23.821 6.681 -17.967 1.00 40.28 223 SER A N 1
ATOM 1785 C CA . SER A 1 223 ? -24.617 6.068 -16.892 1.00 40.28 223 SER A CA 1
ATOM 1786 C C . SER A 1 223 ? -23.892 6.072 -15.537 1.00 40.28 223 SER A C 1
ATOM 1788 O O . SER A 1 223 ? -24.523 6.324 -14.515 1.00 40.28 223 SER A O 1
ATOM 1790 N N . LEU A 1 224 ? -22.586 5.792 -15.508 1.00 40.81 224 LEU A N 1
ATOM 1791 C CA . LEU A 1 224 ? -21.746 5.790 -14.298 1.00 40.81 224 LEU A CA 1
ATOM 1792 C C . LEU A 1 224 ? -21.444 7.195 -13.759 1.00 40.81 224 LEU A C 1
ATOM 1794 O O . LEU A 1 224 ? -21.328 7.382 -12.552 1.00 40.81 224 LEU A O 1
ATOM 1798 N N . LEU A 1 225 ? -21.292 8.176 -14.649 1.00 39.22 225 LEU A N 1
ATOM 1799 C CA . LEU A 1 225 ? -21.000 9.568 -14.304 1.00 39.22 225 LEU A CA 1
ATOM 1800 C C . LEU A 1 225 ? -22.282 10.357 -14.001 1.00 39.22 225 LEU A C 1
ATOM 1802 O O . LEU A 1 225 ? -22.275 11.205 -13.112 1.00 39.22 225 LEU A O 1
ATOM 1806 N N . ALA A 1 226 ? -23.389 10.065 -14.688 1.00 39.00 226 ALA A N 1
ATOM 1807 C CA . ALA A 1 226 ? -24.703 10.646 -14.414 1.00 39.00 226 ALA A CA 1
ATOM 1808 C C . ALA A 1 226 ? -25.342 10.026 -13.168 1.00 39.00 226 ALA A C 1
ATOM 1810 O O . ALA A 1 226 ? -25.968 10.738 -12.390 1.00 39.00 226 ALA A O 1
ATOM 1811 N N . ASN A 1 227 ? -25.122 8.731 -12.923 1.00 35.69 227 ASN A N 1
ATOM 1812 C CA . ASN A 1 227 ? -25.538 8.059 -11.701 1.00 35.69 227 ASN A CA 1
ATOM 1813 C C . ASN A 1 227 ? -24.294 7.601 -10.941 1.00 35.69 227 ASN A C 1
ATOM 1815 O O . ASN A 1 227 ? -23.857 6.459 -11.089 1.00 35.69 227 ASN A O 1
ATOM 1819 N N . HIS A 1 228 ? -23.795 8.446 -10.033 1.00 39.16 228 HIS A N 1
ATOM 1820 C CA . HIS A 1 228 ? -22.764 8.120 -9.026 1.00 39.16 228 HIS A CA 1
ATOM 1821 C C . HIS A 1 228 ? -23.154 6.938 -8.093 1.00 39.16 228 HIS A C 1
ATOM 1823 O O . HIS A 1 228 ? -22.529 6.707 -7.064 1.00 39.16 228 HIS A O 1
ATOM 1829 N N . HIS A 1 229 ? -24.223 6.213 -8.422 1.00 34.25 229 HIS A N 1
ATOM 1830 C CA . HIS A 1 229 ? -24.949 5.283 -7.580 1.00 34.25 229 HIS A CA 1
ATOM 1831 C C . HIS A 1 229 ? -24.782 3.827 -8.033 1.00 34.25 229 HIS A C 1
ATOM 1833 O O . HIS A 1 229 ? -24.881 2.950 -7.192 1.00 34.25 229 HIS A O 1
ATOM 1839 N N . LEU A 1 230 ? -24.500 3.510 -9.307 1.00 30.70 230 LEU A N 1
ATOM 1840 C CA . LEU A 1 230 ? -24.787 2.146 -9.796 1.00 30.70 230 LEU A CA 1
ATOM 1841 C C . LEU A 1 230 ? -23.792 1.050 -9.353 1.00 30.70 230 LEU A C 1
ATOM 1843 O O . LEU A 1 230 ? -24.195 -0.101 -9.206 1.00 30.70 230 LEU A O 1
ATOM 1847 N N . ILE A 1 231 ? -22.519 1.380 -9.096 1.00 36.53 231 ILE A N 1
ATOM 1848 C CA . ILE A 1 231 ? -21.564 0.419 -8.494 1.00 36.53 231 ILE A CA 1
ATOM 1849 C C . ILE A 1 231 ? -21.676 0.425 -6.961 1.00 36.53 231 ILE A C 1
ATOM 1851 O O . ILE A 1 231 ? -21.508 -0.618 -6.331 1.00 36.53 231 ILE A O 1
ATOM 1855 N N . PHE A 1 232 ? -22.070 1.554 -6.364 1.00 33.19 232 PHE A N 1
ATOM 1856 C CA . PHE A 1 232 ? -22.405 1.615 -4.941 1.00 33.19 232 PHE A CA 1
ATOM 1857 C C . PHE A 1 232 ? -23.683 0.827 -4.615 1.00 33.19 232 PHE A C 1
ATOM 1859 O O . PHE A 1 232 ? -23.736 0.187 -3.574 1.00 33.19 232 PHE A O 1
ATOM 1866 N N . GLU A 1 233 ? -24.685 0.775 -5.500 1.00 27.75 233 GLU A N 1
ATOM 1867 C CA . GLU A 1 233 ? -25.982 0.145 -5.211 1.00 27.75 233 GLU A CA 1
ATOM 1868 C C . GLU A 1 233 ? -25.925 -1.390 -5.162 1.00 27.75 233 GLU A C 1
ATOM 1870 O O . GLU A 1 233 ? -26.699 -2.010 -4.431 1.00 27.75 233 GLU A O 1
ATOM 1875 N N . ILE A 1 234 ?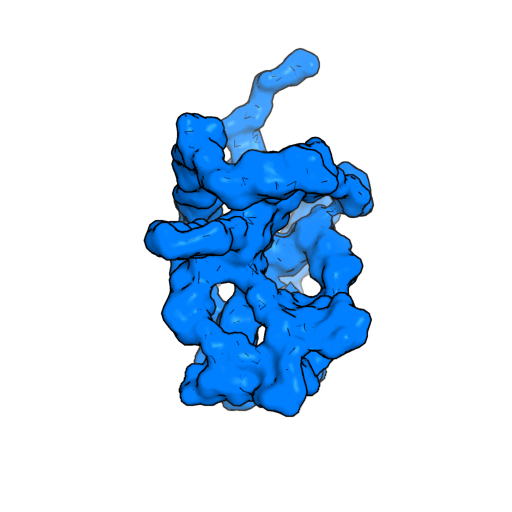 -25.012 -2.021 -5.911 1.00 30.59 234 ILE A N 1
ATOM 1876 C CA . ILE A 1 234 ? -24.859 -3.486 -5.897 1.00 30.59 234 ILE A CA 1
ATOM 1877 C C . ILE A 1 234 ? -24.143 -3.949 -4.615 1.00 30.59 234 ILE A C 1
ATOM 1879 O O . ILE A 1 234 ? -24.427 -5.040 -4.125 1.00 30.59 234 ILE A O 1
ATOM 1883 N N . VAL A 1 235 ? -23.305 -3.098 -4.010 1.00 30.98 235 VAL A N 1
ATOM 1884 C CA . VAL A 1 235 ? -22.660 -3.372 -2.712 1.00 30.98 235 VAL A CA 1
ATOM 1885 C C . VAL A 1 235 ? -23.526 -2.881 -1.531 1.00 30.98 235 VAL A C 1
ATOM 1887 O O . VAL A 1 235 ? -23.630 -3.571 -0.519 1.00 30.98 235 VAL A O 1
ATOM 1890 N N . GLN A 1 236 ? -24.267 -1.771 -1.673 1.00 28.16 236 GLN A N 1
ATOM 1891 C CA . GLN A 1 236 ? -25.132 -1.202 -0.620 1.00 28.16 236 GLN A CA 1
ATOM 1892 C C . GLN A 1 236 ? -26.458 -1.937 -0.385 1.00 28.16 236 GLN A C 1
ATOM 1894 O O . GLN A 1 236 ? -27.057 -1.769 0.682 1.00 28.16 236 GLN A O 1
ATOM 1899 N N . LYS A 1 237 ? -26.939 -2.785 -1.305 1.00 28.36 237 LYS A N 1
ATOM 1900 C CA . LYS A 1 237 ? -28.175 -3.569 -1.070 1.00 28.36 237 LYS A CA 1
ATOM 1901 C C . LYS A 1 237 ? -28.042 -4.643 0.017 1.00 28.36 237 LYS A C 1
ATOM 1903 O O . LYS A 1 237 ? -29.014 -5.327 0.323 1.00 28.36 237 LYS A O 1
ATOM 1908 N N . GLY A 1 238 ? -26.871 -4.745 0.646 1.00 31.91 238 GLY A N 1
ATOM 1909 C CA . GLY A 1 238 ? -26.576 -5.644 1.751 1.00 31.91 238 GLY A CA 1
ATOM 1910 C C . GLY A 1 238 ? -26.464 -5.008 3.138 1.00 31.91 238 GLY A C 1
ATOM 1911 O O . GLY A 1 238 ? -25.828 -5.649 3.964 1.00 31.91 238 GLY A O 1
ATOM 1912 N N . LYS A 1 239 ? -27.003 -3.803 3.407 1.00 29.67 239 LYS A N 1
ATOM 1913 C CA . LYS A 1 239 ? -27.440 -3.304 4.743 1.00 29.67 239 LYS A CA 1
ATOM 1914 C C . LYS A 1 239 ? -27.583 -1.780 4.741 1.00 29.67 239 LYS A C 1
ATOM 1916 O O . LYS A 1 239 ? -26.585 -1.078 4.795 1.00 29.67 239 LYS A O 1
ATOM 1921 N N . TRP A 1 240 ? -28.816 -1.292 4.865 1.00 27.75 240 TRP A N 1
ATOM 1922 C CA . TRP A 1 240 ? -29.083 -0.058 5.604 1.00 27.75 240 TRP A CA 1
ATOM 1923 C C . TRP A 1 240 ? -30.331 -0.241 6.460 1.00 27.75 240 TRP A C 1
ATOM 1925 O O . TRP A 1 240 ? -31.437 -0.442 5.966 1.00 27.75 240 TRP A O 1
ATOM 1935 N N . SER A 1 241 ? -30.128 -0.155 7.768 1.00 28.38 241 SER A N 1
ATOM 1936 C CA . SER A 1 241 ? -31.148 0.246 8.723 1.00 28.38 241 SER A CA 1
ATOM 1937 C C . SER A 1 241 ? -30.503 1.277 9.630 1.00 28.38 241 SER A C 1
ATOM 1939 O O . SER A 1 241 ? -29.733 0.881 10.501 1.00 28.38 241 SER A O 1
ATOM 1941 N N . VAL A 1 242 ? -30.810 2.562 9.458 1.00 25.77 242 VAL A N 1
ATOM 1942 C CA . VAL A 1 242 ? -30.759 3.526 10.564 1.00 25.77 242 VAL A CA 1
ATOM 1943 C C . VAL A 1 242 ? -31.823 4.604 10.341 1.00 25.77 242 VAL A C 1
ATOM 1945 O O . VAL A 1 242 ? -32.061 5.021 9.211 1.00 25.77 242 VAL A O 1
ATOM 1948 N N . LYS A 1 243 ? -32.480 4.950 11.451 1.00 26.58 243 LYS A N 1
ATOM 1949 C CA . LYS A 1 243 ? -33.411 6.064 11.658 1.00 26.58 243 LYS A CA 1
ATOM 1950 C C . LYS A 1 243 ? -32.789 7.425 11.365 1.00 26.58 243 LYS A C 1
ATOM 1952 O O . LYS A 1 243 ? -31.567 7.557 11.591 1.00 26.58 243 LYS A O 1
#

Sequence (243 aa):
MESRELTDISNVIFHDVGAIIHSQQVLAGVHAELDKNQFRPFEQDYIYQEHYGTIPSQPRKMVINGVTITSRVLHQTGIGLQDVNGADLLYEIEGEKFGLIQYKRSNTRGVKGDAEQLQKLLSNCPEKCIHFKRRPIPKDWLPLKTNSFCGAWYSVIDENGEQKFVHACEAETIFKNSQSVQNKEFDFGLSKSTFLELFSSCRVGALVRIPLDKRVKDGYLESLLANHHLIFEIVQKGKWSVK

pLDDT: mean 72.4, std 20.28, range [25.77, 95.81]